Protein AF-A0A5Q3L6M8-F1 (afdb_monomer)

Nearest PDB structures (foldseek):
  4gpk-assembly1_D  TM=6.578E-01  e=6.256E-04  Bacillus thuringiensis serovar thuringiensis
  4gpk-assembly2_F  TM=6.510E-01  e=7.802E-04  Bacillus thuringiensis serovar thuringiensis
  4gpk-assembly2_H  TM=6.261E-01  e=7.465E-04  Bacillus thuringiensis serovar thuringiensis
  4gpk-assembly1_C  TM=6.509E-01  e=1.514E-03  Bacillus thuringiensis serovar thuringiensis
  4gpk-assembly2_E  TM=6.476E-01  e=1.888E-03  Bacillus thuringiensis serovar thuringiensis

Radius of gyration: 28.6 Å; Cα contacts (8 Å, |Δi|>4): 521; chains: 1; bounding box: 67×78×105 Å

Structure (mmCIF, N/CA/C/O backbone):
data_AF-A0A5Q3L6M8-F1
#
_entry.id   AF-A0A5Q3L6M8-F1
#
loop_
_atom_site.group_PDB
_atom_site.id
_atom_site.type_symbol
_atom_site.label_atom_id
_atom_site.label_alt_id
_atom_site.label_comp_id
_atom_site.label_asym_id
_atom_site.label_entity_id
_atom_site.label_seq_id
_atom_site.pdbx_PDB_ins_code
_atom_site.Cartn_x
_atom_site.Cartn_y
_atom_site.Cartn_z
_atom_site.occupancy
_atom_site.B_iso_or_equiv
_atom_site.auth_seq_id
_atom_site.auth_comp_id
_atom_site.auth_asym_id
_atom_site.auth_atom_id
_atom_site.pdbx_PDB_model_num
ATOM 1 N N . MET A 1 1 ? 33.139 62.111 -80.001 1.00 41.88 1 MET A N 1
ATOM 2 C CA . MET A 1 1 ? 34.330 61.795 -79.184 1.00 41.88 1 MET A CA 1
ATOM 3 C C . MET A 1 1 ? 33.898 60.855 -78.073 1.00 41.88 1 MET A C 1
ATOM 5 O O . MET A 1 1 ? 32.842 61.097 -77.510 1.00 41.88 1 MET A O 1
ATOM 9 N N . LEU A 1 2 ? 34.733 59.850 -77.790 1.00 39.34 2 LEU A N 1
ATOM 10 C CA . LEU A 1 2 ? 34.660 58.855 -76.708 1.00 39.34 2 LEU A CA 1
ATOM 11 C C . LEU A 1 2 ? 33.764 57.624 -76.946 1.00 39.34 2 LEU A C 1
ATOM 13 O O . LEU A 1 2 ? 32.544 57.633 -76.842 1.00 39.34 2 LEU A O 1
ATOM 17 N N . THR A 1 3 ? 34.484 56.558 -77.281 1.00 45.97 3 THR A N 1
ATOM 18 C CA . THR A 1 3 ? 34.148 55.139 -77.391 1.00 45.97 3 THR A CA 1
ATOM 19 C C . THR A 1 3 ? 33.807 54.525 -76.031 1.00 45.97 3 THR A C 1
ATOM 21 O O . THR A 1 3 ? 34.546 54.768 -75.078 1.00 45.97 3 THR A O 1
ATOM 24 N N . LEU A 1 4 ? 32.800 53.646 -75.950 1.00 38.50 4 LEU A N 1
ATOM 25 C CA . LEU A 1 4 ? 32.688 52.693 -74.839 1.00 38.50 4 LEU A CA 1
ATOM 26 C C . LEU A 1 4 ? 32.702 51.250 -75.346 1.00 38.50 4 LEU A C 1
ATOM 28 O O . LEU A 1 4 ? 31.953 50.857 -76.237 1.00 38.50 4 LEU A O 1
ATOM 32 N N . SER A 1 5 ? 33.635 50.510 -74.762 1.00 38.56 5 SER A N 1
ATOM 33 C CA . SER A 1 5 ? 34.042 49.145 -75.035 1.00 38.56 5 SER A CA 1
ATOM 34 C C . SER A 1 5 ? 33.084 48.120 -74.428 1.00 38.56 5 SER A C 1
ATOM 36 O O . SER A 1 5 ? 32.541 48.296 -73.340 1.00 38.56 5 SER A O 1
ATOM 38 N N . TRP A 1 6 ? 32.918 47.002 -75.132 1.00 40.09 6 TRP A N 1
ATOM 39 C CA . TRP A 1 6 ? 32.311 45.783 -74.608 1.00 40.09 6 TRP A CA 1
ATOM 40 C C . TRP A 1 6 ? 33.332 45.009 -73.769 1.00 40.09 6 TRP A C 1
ATOM 42 O O . TRP A 1 6 ? 34.368 44.596 -74.288 1.00 40.09 6 TRP A O 1
ATOM 52 N N . GLN A 1 7 ? 33.013 44.743 -72.502 1.00 42.47 7 GLN A N 1
ATOM 53 C CA . GLN A 1 7 ? 33.666 43.694 -71.720 1.00 42.47 7 GLN A CA 1
ATOM 54 C C . GLN A 1 7 ? 32.642 42.618 -71.362 1.00 42.47 7 GLN A C 1
ATOM 56 O O . GLN A 1 7 ? 31.627 42.875 -70.720 1.00 42.47 7 GLN A O 1
ATOM 61 N N . ARG A 1 8 ? 32.919 41.395 -71.823 1.00 40.50 8 ARG A N 1
ATOM 62 C CA . ARG A 1 8 ? 32.203 40.177 -71.446 1.00 40.50 8 ARG A CA 1
ATOM 63 C C . ARG A 1 8 ? 32.726 39.725 -70.083 1.00 40.50 8 ARG A C 1
ATOM 65 O O . ARG A 1 8 ? 33.878 39.317 -69.983 1.00 40.50 8 ARG A O 1
ATOM 72 N N . LEU A 1 9 ? 31.882 39.783 -69.058 1.00 40.28 9 LEU A N 1
ATOM 73 C CA . LEU A 1 9 ? 32.120 39.138 -67.767 1.00 40.28 9 LEU A CA 1
ATOM 74 C C . LEU A 1 9 ? 31.524 37.728 -67.815 1.00 40.28 9 LEU A C 1
ATOM 76 O O . LEU A 1 9 ? 30.312 37.539 -67.763 1.00 40.28 9 LEU A O 1
ATOM 80 N N . THR A 1 10 ? 32.391 36.732 -67.960 1.00 41.56 10 THR A N 1
ATOM 81 C CA . THR A 1 10 ? 32.079 35.319 -67.732 1.00 41.56 10 THR A CA 1
ATOM 82 C C . THR A 1 10 ? 31.870 35.093 -66.236 1.00 41.56 10 THR A C 1
ATOM 84 O O . THR A 1 10 ? 32.829 35.097 -65.468 1.00 41.56 10 THR A O 1
ATOM 87 N N . GLY A 1 11 ? 30.615 34.919 -65.818 1.00 39.62 11 GLY A N 1
ATOM 88 C CA . GLY A 1 11 ? 30.267 34.501 -64.462 1.00 39.62 11 GLY A CA 1
ATOM 89 C C . GLY A 1 11 ? 30.537 33.010 -64.271 1.00 39.62 11 GLY A C 1
ATOM 90 O O . GLY A 1 11 ? 29.904 32.175 -64.912 1.00 39.62 11 GLY A O 1
ATOM 91 N N . VAL A 1 12 ? 31.478 32.675 -63.391 1.00 43.22 12 VAL A N 1
ATOM 92 C CA . VAL A 1 12 ? 31.685 31.310 -62.895 1.00 43.22 12 VAL A CA 1
ATOM 93 C C . VAL A 1 12 ? 30.629 31.050 -61.820 1.00 43.22 12 VAL A C 1
ATOM 95 O O . VAL A 1 12 ? 30.702 31.598 -60.723 1.00 43.22 12 VAL A O 1
ATOM 98 N N . PHE A 1 13 ? 29.615 30.248 -62.147 1.00 38.50 13 PHE A N 1
ATOM 99 C CA . PHE A 1 13 ? 28.608 29.782 -61.193 1.00 38.50 13 PHE A CA 1
ATOM 100 C C . PHE A 1 13 ? 29.205 28.621 -60.386 1.00 38.50 13 PHE A C 1
ATOM 102 O O . PHE A 1 13 ? 29.278 27.487 -60.857 1.00 38.50 13 PHE A O 1
ATOM 109 N N . CYS A 1 14 ? 29.685 28.914 -59.179 1.00 37.22 14 CYS A N 1
ATOM 110 C CA . CYS A 1 14 ? 30.129 27.899 -58.232 1.00 37.22 14 CYS A CA 1
ATOM 111 C C . CYS A 1 14 ? 28.885 27.315 -57.542 1.00 37.22 14 CYS A C 1
ATOM 113 O O . CYS A 1 14 ? 28.302 27.942 -56.659 1.00 37.22 14 CYS A O 1
ATOM 115 N N . LEU A 1 15 ? 28.439 26.139 -57.989 1.00 39.81 15 LEU A N 1
ATOM 116 C CA . LEU A 1 15 ? 27.418 25.335 -57.315 1.00 39.81 15 LEU A CA 1
ATOM 117 C C . LEU A 1 15 ? 27.990 24.844 -55.974 1.00 39.81 15 LEU A C 1
ATOM 119 O O . LEU A 1 15 ? 28.655 23.813 -55.915 1.00 39.81 15 LEU A O 1
ATOM 123 N N . MET A 1 16 ? 27.745 25.586 -54.890 1.00 40.25 16 MET A N 1
ATOM 124 C CA . MET A 1 16 ? 27.874 25.042 -53.538 1.00 40.25 16 MET A CA 1
ATOM 125 C C . MET A 1 16 ? 26.744 24.035 -53.324 1.00 40.25 16 MET A C 1
ATOM 127 O O . MET A 1 16 ? 25.604 24.400 -53.043 1.00 40.25 16 MET A O 1
ATOM 131 N N . SER A 1 17 ? 27.066 22.754 -53.463 1.00 47.38 17 SER A N 1
ATOM 132 C CA . SER A 1 17 ? 26.265 21.660 -52.930 1.00 47.38 17 SER A CA 1
ATOM 133 C C . SER A 1 17 ? 26.236 21.780 -51.404 1.00 47.38 17 SER A C 1
ATOM 135 O O . SER A 1 17 ? 27.162 21.346 -50.720 1.00 47.38 17 SER A O 1
ATOM 137 N N . VAL A 1 18 ? 25.190 22.411 -50.867 1.00 46.66 18 VAL A N 1
ATOM 138 C CA . VAL A 1 18 ? 24.867 22.341 -49.440 1.00 46.66 18 VAL A CA 1
ATOM 139 C C . VAL A 1 18 ? 24.376 20.925 -49.179 1.00 46.66 18 VAL A C 1
ATOM 141 O O . VAL A 1 18 ? 23.215 20.594 -49.409 1.00 46.66 18 VAL A O 1
ATOM 144 N N . SER A 1 19 ? 25.288 20.063 -48.742 1.00 43.31 19 SER A N 1
ATOM 145 C CA . SER A 1 19 ? 24.937 18.785 -48.142 1.00 43.31 19 SER A CA 1
ATOM 146 C C . SER A 1 19 ? 24.169 19.092 -46.859 1.00 43.31 19 SER A C 1
ATOM 148 O O . SER A 1 19 ? 24.775 19.387 -45.831 1.00 43.31 19 SER A O 1
ATOM 150 N N . LEU A 1 20 ? 22.835 19.063 -46.908 1.00 42.75 20 LEU A N 1
ATOM 151 C CA . LEU A 1 20 ? 22.035 18.898 -45.701 1.00 42.75 20 LEU A CA 1
ATOM 152 C C . LEU A 1 20 ? 22.403 17.530 -45.129 1.00 42.75 20 LEU A C 1
ATOM 154 O O . LEU A 1 20 ? 21.833 16.508 -45.503 1.00 42.75 20 LEU A O 1
ATOM 158 N N . THR A 1 21 ? 23.387 17.499 -44.236 1.00 38.69 21 THR A N 1
ATOM 159 C CA . THR A 1 21 ? 23.516 16.403 -43.290 1.00 38.69 21 THR A CA 1
ATOM 160 C C . THR A 1 21 ? 22.282 16.481 -42.408 1.00 38.69 21 THR A C 1
ATOM 162 O O . THR A 1 21 ? 22.254 17.210 -41.419 1.00 38.69 21 THR A O 1
ATOM 165 N N . THR A 1 22 ? 21.226 15.768 -42.792 1.00 38.09 22 THR A N 1
ATOM 166 C CA . THR A 1 22 ? 20.215 15.330 -41.842 1.00 38.09 22 THR A CA 1
ATOM 167 C C . THR A 1 22 ? 20.968 14.517 -40.801 1.00 38.09 22 THR A C 1
ATOM 169 O O . THR A 1 22 ? 21.274 13.347 -41.024 1.00 38.09 22 THR A O 1
ATOM 172 N N . THR A 1 23 ? 21.351 15.146 -39.689 1.00 43.25 23 THR A N 1
ATOM 173 C CA . THR A 1 23 ? 21.634 14.407 -38.466 1.00 43.25 23 THR A CA 1
ATOM 174 C C . THR A 1 23 ? 20.379 13.593 -38.217 1.00 43.25 23 THR A C 1
ATOM 176 O O . THR A 1 23 ? 19.341 14.162 -37.871 1.00 43.25 23 THR A O 1
ATOM 179 N N . ALA A 1 24 ? 20.437 12.290 -38.498 1.00 42.94 24 ALA A N 1
ATOM 180 C CA . ALA A 1 24 ? 19.419 11.379 -38.023 1.00 42.94 24 ALA A CA 1
ATOM 181 C C . ALA A 1 24 ? 19.282 11.685 -36.532 1.00 42.94 24 ALA A C 1
ATOM 183 O O . ALA A 1 24 ? 20.271 11.632 -35.796 1.00 42.94 24 ALA A O 1
ATOM 184 N N . LEU A 1 25 ? 18.098 12.129 -36.111 1.00 44.53 25 LEU A N 1
ATOM 185 C CA . LEU A 1 25 ? 17.756 12.121 -34.701 1.00 44.53 25 LEU A CA 1
ATOM 186 C C . LEU A 1 25 ? 17.825 10.647 -34.315 1.00 44.53 25 LEU A C 1
ATOM 188 O O . LEU A 1 25 ? 16.893 9.901 -34.602 1.00 44.53 25 LEU A O 1
ATOM 192 N N . PHE A 1 26 ? 18.967 10.207 -33.786 1.00 52.72 26 PHE A N 1
ATOM 193 C CA . PHE A 1 26 ? 19.076 8.889 -33.188 1.00 52.72 26 PHE A CA 1
ATOM 194 C C . PHE A 1 26 ? 17.992 8.836 -32.116 1.00 52.72 26 PHE A C 1
ATOM 196 O O . PHE A 1 26 ? 17.966 9.677 -31.211 1.00 52.72 26 PHE A O 1
ATOM 203 N N . ALA A 1 27 ? 17.032 7.931 -32.295 1.00 61.69 27 ALA A N 1
ATOM 204 C CA . ALA A 1 27 ? 16.059 7.651 -31.263 1.00 61.69 27 ALA A CA 1
ATOM 205 C C . ALA A 1 27 ? 16.852 7.181 -30.035 1.00 61.69 27 ALA A C 1
ATOM 207 O O . ALA A 1 27 ? 17.723 6.323 -30.126 1.00 61.69 27 ALA A O 1
ATOM 208 N N . ALA A 1 28 ? 16.655 7.877 -28.922 1.00 85.06 28 ALA A N 1
ATOM 209 C CA . ALA A 1 28 ? 17.377 7.648 -27.681 1.00 85.06 28 ALA A CA 1
ATOM 210 C C . ALA A 1 28 ? 16.426 7.000 -26.677 1.00 85.06 28 ALA A C 1
ATOM 212 O O . ALA A 1 28 ? 15.215 7.266 -26.712 1.00 85.06 28 ALA A O 1
ATOM 213 N N . ASP A 1 29 ? 16.974 6.212 -25.752 1.00 93.38 29 ASP A N 1
ATOM 214 C CA . ASP A 1 29 ? 16.195 5.715 -24.624 1.00 93.38 29 ASP A CA 1
ATOM 215 C C . ASP A 1 29 ? 15.601 6.907 -23.866 1.00 93.38 29 ASP A C 1
ATOM 217 O O . ASP A 1 29 ? 16.158 8.012 -23.826 1.00 93.38 29 ASP A O 1
ATOM 221 N N . THR A 1 30 ? 14.429 6.701 -23.284 1.00 94.50 30 THR A N 1
ATOM 222 C CA . THR A 1 30 ? 13.680 7.732 -22.582 1.00 94.50 30 THR A CA 1
ATOM 223 C C . THR A 1 30 ? 13.337 7.265 -21.176 1.00 94.50 30 THR A C 1
ATOM 225 O O . THR A 1 30 ? 12.742 6.206 -21.011 1.00 94.50 30 THR A O 1
ATOM 228 N N . ILE A 1 31 ? 13.668 8.083 -20.177 1.00 94.94 31 ILE A N 1
ATOM 229 C CA . ILE A 1 31 ? 13.242 7.898 -18.787 1.00 94.94 31 ILE A CA 1
ATOM 230 C C . ILE A 1 31 ? 12.153 8.924 -18.488 1.00 94.94 31 ILE A C 1
ATOM 232 O O . ILE A 1 31 ? 12.393 10.139 -18.536 1.00 94.94 31 ILE A O 1
ATOM 236 N N . GLU A 1 32 ? 10.963 8.426 -18.177 1.00 93.62 32 GLU A N 1
ATOM 237 C CA . GLU A 1 32 ? 9.842 9.225 -17.698 1.00 93.62 32 GLU A CA 1
ATOM 238 C C . GLU A 1 32 ? 9.866 9.254 -16.171 1.00 93.62 32 GLU A C 1
ATOM 240 O O . GLU A 1 32 ? 10.246 8.280 -15.515 1.00 93.62 32 GLU A O 1
ATOM 245 N N . ARG A 1 33 ? 9.562 10.427 -15.608 1.00 93.12 33 ARG A N 1
ATOM 246 C CA . ARG A 1 33 ? 9.720 10.689 -14.180 1.00 93.12 33 ARG A CA 1
ATOM 247 C C . ARG A 1 33 ? 8.510 11.391 -13.608 1.00 93.12 33 ARG A C 1
ATOM 249 O O . ARG A 1 33 ? 7.956 12.294 -14.236 1.00 93.12 33 ARG A O 1
ATOM 256 N N . GLU A 1 34 ? 8.150 11.024 -12.387 1.00 85.81 34 GLU A N 1
ATOM 257 C CA . GLU A 1 34 ? 6.998 11.609 -11.713 1.00 85.81 34 GLU A CA 1
ATOM 258 C C . GLU A 1 34 ? 7.252 13.093 -11.414 1.00 85.81 34 GLU A C 1
ATOM 260 O O . GLU A 1 34 ? 8.241 13.451 -10.774 1.00 85.81 34 GLU A O 1
ATOM 265 N N . ASN A 1 35 ? 6.365 13.969 -11.903 1.00 85.88 35 ASN A N 1
ATOM 266 C CA . ASN A 1 35 ? 6.423 15.425 -11.708 1.00 85.88 35 ASN A CA 1
ATOM 267 C C . ASN A 1 35 ? 7.771 16.077 -12.083 1.00 85.88 35 ASN A C 1
ATOM 269 O O . ASN A 1 35 ? 8.111 17.156 -11.590 1.00 85.88 35 ASN A O 1
ATOM 273 N N . LYS A 1 36 ? 8.553 15.441 -12.964 1.00 91.12 36 LYS A N 1
ATOM 274 C CA . LYS A 1 36 ? 9.879 15.910 -13.386 1.00 91.12 36 LYS A CA 1
ATOM 275 C C . LYS A 1 36 ? 10.032 15.824 -14.907 1.00 91.12 36 LYS A C 1
ATOM 277 O O . LYS A 1 36 ? 9.360 15.027 -15.554 1.00 91.12 36 LYS A O 1
ATOM 282 N N . PRO A 1 37 ? 10.939 16.616 -15.512 1.00 92.94 37 PRO A N 1
ATOM 283 C CA . PRO A 1 37 ? 11.175 16.553 -16.950 1.00 92.94 37 PRO A CA 1
ATOM 284 C C . PRO A 1 37 ? 11.642 15.167 -17.406 1.00 92.94 37 PRO A C 1
ATOM 286 O O . PRO A 1 37 ? 12.476 14.536 -16.754 1.00 92.94 37 PRO A O 1
ATOM 289 N N . THR A 1 38 ? 11.178 14.728 -18.567 1.00 94.06 38 THR A N 1
ATOM 290 C CA . THR A 1 38 ? 11.682 13.527 -19.241 1.00 94.06 38 THR A CA 1
ATOM 291 C C . THR A 1 38 ? 13.166 13.671 -19.598 1.00 94.06 38 THR A C 1
ATOM 293 O O . THR A 1 38 ? 13.596 14.736 -20.046 1.00 94.06 38 THR A O 1
ATOM 296 N N . ILE A 1 39 ? 13.948 12.596 -19.449 1.00 94.50 39 ILE A N 1
ATOM 297 C CA . ILE A 1 39 ? 15.352 12.543 -19.895 1.00 94.50 39 ILE A CA 1
ATOM 298 C C . ILE A 1 39 ? 15.462 11.615 -21.103 1.00 94.50 39 ILE A C 1
ATOM 300 O O . ILE A 1 39 ? 14.865 10.542 -21.115 1.00 94.50 39 ILE A O 1
ATOM 304 N N . ARG A 1 40 ? 16.240 12.028 -22.109 1.00 94.81 40 ARG A N 1
ATOM 305 C CA . ARG A 1 40 ? 16.580 11.214 -23.282 1.00 94.81 40 ARG A CA 1
ATOM 306 C C . ARG A 1 40 ? 18.088 11.013 -23.373 1.00 94.81 40 ARG A C 1
ATOM 308 O O . ARG A 1 40 ? 18.833 11.979 -23.202 1.00 94.81 40 ARG A O 1
ATOM 315 N N . GLY A 1 41 ? 18.527 9.792 -23.650 1.00 93.56 41 GLY A N 1
ATOM 316 C CA . GLY A 1 41 ? 19.944 9.429 -23.697 1.00 93.56 41 GLY A CA 1
ATOM 317 C C . GLY A 1 41 ? 20.156 7.930 -23.876 1.00 93.56 41 GLY A C 1
ATOM 318 O O . GLY A 1 41 ? 19.215 7.207 -24.174 1.00 93.56 41 GLY A O 1
ATOM 319 N N . ASP A 1 42 ? 21.387 7.467 -23.685 1.00 92.62 42 ASP A N 1
ATOM 320 C CA . ASP A 1 42 ? 21.693 6.033 -23.674 1.00 92.62 42 ASP A CA 1
ATOM 321 C C . ASP A 1 42 ? 21.677 5.507 -22.243 1.00 92.62 42 ASP A C 1
ATOM 323 O O . ASP A 1 42 ? 22.430 5.999 -21.396 1.00 92.62 42 ASP A O 1
ATOM 327 N N . ILE A 1 43 ? 20.863 4.494 -21.960 1.00 93.19 43 ILE A N 1
ATOM 328 C CA . ILE A 1 43 ? 20.892 3.816 -20.664 1.00 93.19 43 ILE A CA 1
ATOM 329 C C . ILE A 1 43 ? 22.176 2.997 -20.559 1.00 93.19 43 ILE A C 1
ATOM 331 O O . ILE A 1 43 ? 22.505 2.186 -21.424 1.00 93.19 43 ILE A O 1
ATOM 335 N N . VAL A 1 44 ? 22.919 3.222 -19.478 1.00 91.50 44 VAL A N 1
ATOM 336 C CA . VAL A 1 44 ? 24.225 2.593 -19.230 1.00 91.50 44 VAL A CA 1
ATOM 337 C C . VAL A 1 44 ? 24.198 1.620 -18.057 1.00 91.50 44 VAL A C 1
ATOM 339 O O . VAL A 1 44 ? 25.061 0.749 -17.971 1.00 91.50 44 VAL A O 1
ATOM 342 N N . SER A 1 45 ? 23.216 1.741 -17.162 1.00 90.81 45 SER A N 1
ATOM 343 C CA . SER A 1 45 ? 23.005 0.805 -16.058 1.00 90.81 45 SER A CA 1
ATOM 344 C C . SER A 1 45 ? 21.558 0.841 -15.571 1.00 90.81 45 SER A C 1
ATOM 346 O O . SER A 1 45 ? 20.926 1.893 -15.564 1.00 90.81 45 SER A O 1
ATOM 348 N N . ILE A 1 46 ? 21.038 -0.311 -15.144 1.00 91.44 46 ILE A N 1
ATOM 349 C CA . ILE A 1 46 ? 19.734 -0.441 -14.482 1.00 91.44 46 ILE A CA 1
ATOM 350 C C . ILE A 1 46 ? 19.966 -1.219 -13.195 1.00 91.44 46 ILE A C 1
ATOM 352 O O . ILE A 1 46 ? 20.351 -2.388 -13.235 1.00 91.44 46 ILE A O 1
ATOM 356 N N . LEU A 1 47 ? 19.786 -0.547 -12.061 1.00 92.25 47 LEU A N 1
ATOM 357 C CA . LEU A 1 47 ? 19.994 -1.094 -10.728 1.00 92.25 47 LEU A CA 1
ATOM 358 C C . LEU A 1 47 ? 18.756 -0.845 -9.860 1.00 92.25 47 LEU A C 1
ATOM 360 O O . LEU A 1 47 ? 17.890 -0.031 -10.175 1.00 92.25 47 LEU A O 1
ATOM 364 N N . ARG A 1 48 ? 18.712 -1.523 -8.711 1.00 93.38 48 ARG A N 1
ATOM 365 C CA . ARG A 1 48 ? 17.614 -1.438 -7.740 1.00 93.38 48 ARG A CA 1
ATOM 366 C C . ARG A 1 48 ? 17.319 -0.008 -7.282 1.00 93.38 48 ARG A C 1
ATOM 368 O O . ARG A 1 48 ? 16.159 0.366 -7.146 1.00 93.38 48 ARG A O 1
ATOM 375 N N . GLU A 1 49 ? 18.362 0.762 -6.993 1.00 94.19 49 GLU A N 1
ATOM 376 C CA . GLU A 1 49 ? 18.235 2.099 -6.395 1.00 94.19 49 GLU A CA 1
ATOM 377 C C . GLU A 1 49 ? 18.346 3.226 -7.423 1.00 94.19 49 GLU A C 1
ATOM 379 O O . GLU A 1 49 ? 17.907 4.339 -7.151 1.00 94.19 49 GLU A O 1
ATOM 384 N N . GLU A 1 50 ? 18.926 2.960 -8.594 1.00 94.50 50 GLU A N 1
ATOM 385 C CA . GLU A 1 50 ? 19.170 3.982 -9.607 1.00 94.50 50 GLU A CA 1
ATOM 386 C C . GLU A 1 50 ? 19.296 3.399 -11.018 1.00 94.50 50 GLU A C 1
ATOM 388 O O . GLU A 1 50 ? 19.699 2.253 -11.213 1.00 94.50 50 GLU A O 1
ATOM 393 N N . VAL A 1 51 ? 18.998 4.229 -12.011 1.00 95.44 51 VAL A N 1
ATOM 394 C CA . VAL A 1 51 ? 19.235 3.963 -13.430 1.00 95.44 51 VAL A CA 1
ATOM 395 C C . VAL A 1 51 ? 20.222 4.998 -13.951 1.00 95.44 51 VAL A C 1
ATOM 397 O O . VAL A 1 51 ? 20.015 6.205 -13.806 1.00 95.44 51 VAL A O 1
ATOM 400 N N . GLY A 1 52 ? 21.318 4.526 -14.537 1.00 94.50 52 GLY A N 1
ATOM 401 C CA . GLY A 1 52 ? 22.327 5.364 -15.166 1.00 94.50 52 GLY A CA 1
ATOM 402 C C . GLY A 1 52 ? 21.952 5.686 -16.607 1.00 94.50 52 GLY A C 1
ATOM 403 O O . GLY A 1 52 ? 21.686 4.781 -17.399 1.00 94.50 52 GLY A O 1
ATOM 404 N N . ILE A 1 53 ? 21.992 6.966 -16.970 1.00 95.44 53 ILE A N 1
ATOM 405 C CA . ILE A 1 53 ? 21.737 7.451 -18.329 1.00 95.44 53 ILE A CA 1
ATOM 406 C C . ILE A 1 53 ? 22.829 8.419 -18.777 1.00 95.44 53 ILE A C 1
ATOM 408 O O . ILE A 1 53 ? 23.194 9.355 -18.064 1.00 95.44 53 ILE A O 1
ATOM 412 N N . ARG A 1 54 ? 23.353 8.218 -19.985 1.00 94.81 54 ARG A N 1
ATOM 413 C CA . ARG A 1 54 ? 24.273 9.149 -20.636 1.00 94.81 54 ARG A CA 1
ATOM 414 C C . ARG A 1 54 ? 23.472 10.161 -21.449 1.00 94.81 54 ARG A C 1
ATOM 416 O O . ARG A 1 54 ? 22.929 9.827 -22.499 1.00 94.81 54 ARG A O 1
ATOM 423 N N . ALA A 1 55 ? 23.411 11.397 -20.965 1.00 90.75 55 ALA A N 1
ATOM 424 C CA . ALA A 1 55 ? 22.660 12.494 -21.569 1.00 90.75 55 ALA A CA 1
ATOM 425 C C . ALA A 1 55 ? 23.366 13.841 -21.336 1.00 90.75 55 ALA A C 1
ATOM 427 O O . ALA A 1 55 ? 24.045 14.038 -20.329 1.00 90.75 55 ALA A O 1
ATOM 428 N N . GLY A 1 56 ? 23.206 14.793 -22.263 1.00 80.31 56 GLY A N 1
ATOM 429 C CA . GLY A 1 56 ? 23.710 16.165 -22.085 1.00 80.31 56 GLY A CA 1
ATOM 430 C C . GLY A 1 56 ? 25.232 16.284 -21.902 1.00 80.31 56 GLY A C 1
ATOM 431 O O . GLY A 1 56 ? 25.690 17.207 -21.239 1.00 80.31 56 GLY A O 1
ATOM 432 N N . GLY A 1 57 ? 26.015 15.352 -22.460 1.00 82.56 57 GLY A N 1
ATOM 433 C CA . GLY A 1 57 ? 27.482 15.354 -22.379 1.00 82.56 57 GLY A CA 1
ATOM 434 C C . GLY A 1 57 ? 28.082 14.640 -21.160 1.00 82.56 57 GLY A C 1
ATOM 435 O O . GLY A 1 57 ? 29.301 14.659 -21.008 1.00 82.56 57 GLY A O 1
ATOM 436 N N . GLY A 1 58 ? 27.270 13.988 -20.318 1.00 90.19 58 GLY A N 1
ATOM 437 C CA . GLY A 1 58 ? 27.744 13.243 -19.148 1.00 90.19 58 GLY A CA 1
ATOM 438 C C . GLY A 1 58 ? 26.837 12.079 -18.748 1.00 90.19 58 GLY A C 1
ATOM 439 O O . GLY A 1 58 ? 25.806 11.833 -19.369 1.00 90.19 58 GLY A O 1
ATOM 440 N N . GLU A 1 59 ? 27.244 11.346 -17.714 1.00 93.88 59 GLU A N 1
ATOM 441 C CA . GLU A 1 59 ? 26.448 10.282 -17.095 1.00 93.88 59 GLU A CA 1
ATOM 442 C C . GLU A 1 59 ? 25.686 10.831 -15.885 1.00 93.88 59 GLU A C 1
ATOM 444 O O . GLU A 1 59 ? 26.252 11.539 -15.051 1.00 93.88 59 GLU A O 1
ATOM 449 N N . GLN A 1 60 ? 24.396 10.519 -15.806 1.00 94.38 60 GLN A N 1
ATOM 450 C CA . GLN A 1 60 ? 23.496 10.904 -14.724 1.00 94.38 60 GLN A CA 1
ATOM 451 C C . GLN A 1 60 ? 22.935 9.645 -14.070 1.00 94.38 60 GLN A C 1
ATOM 453 O O . GLN A 1 60 ? 22.607 8.682 -14.760 1.00 94.38 60 GLN A O 1
ATOM 458 N N . LYS A 1 61 ? 22.794 9.669 -12.745 1.00 95.12 61 LYS A N 1
ATOM 459 C CA . LYS A 1 61 ? 22.167 8.602 -11.960 1.00 95.12 61 LYS A CA 1
ATOM 460 C C . LYS A 1 61 ? 20.791 9.065 -11.515 1.00 95.12 61 LYS A C 1
ATOM 462 O O . LYS A 1 61 ? 20.681 10.070 -10.816 1.00 95.12 61 LYS A O 1
ATOM 467 N N . ILE A 1 62 ? 19.757 8.364 -11.961 1.00 95.12 62 ILE A N 1
ATOM 468 C CA . ILE A 1 62 ? 18.363 8.692 -11.671 1.00 95.12 62 ILE A CA 1
ATOM 469 C C . ILE A 1 62 ? 17.861 7.728 -10.599 1.00 95.12 62 ILE A C 1
ATOM 471 O O . ILE A 1 62 ? 17.851 6.528 -10.869 1.00 95.12 62 ILE A O 1
ATOM 475 N N . PRO A 1 63 ? 17.451 8.197 -9.408 1.00 94.12 63 PRO A N 1
ATOM 476 C CA . PRO A 1 63 ? 16.904 7.321 -8.377 1.00 94.12 63 PRO A CA 1
ATOM 477 C C . PRO A 1 63 ? 15.683 6.554 -8.892 1.00 94.12 63 PRO A C 1
ATOM 479 O O . PRO A 1 63 ? 14.822 7.140 -9.549 1.00 94.12 63 PRO A O 1
ATOM 482 N N . SER A 1 64 ? 15.582 5.259 -8.588 1.00 92.88 64 SER A N 1
ATOM 483 C CA . SER A 1 64 ? 14.506 4.409 -9.122 1.00 92.88 64 SER A CA 1
ATOM 484 C C . SER A 1 64 ? 13.109 4.851 -8.683 1.00 92.88 64 SER A C 1
ATOM 486 O O . SER A 1 64 ? 12.157 4.679 -9.434 1.00 92.88 64 SER A O 1
ATOM 488 N N . GLY A 1 65 ? 12.980 5.487 -7.517 1.00 88.81 65 GLY A N 1
ATOM 489 C CA . GLY A 1 65 ? 11.727 6.067 -7.035 1.00 88.81 65 GLY A CA 1
ATOM 490 C C . GLY A 1 65 ? 11.258 7.301 -7.792 1.00 88.81 65 GLY A C 1
ATOM 491 O O . GLY A 1 65 ? 10.113 7.694 -7.621 1.00 88.81 65 GLY A O 1
ATOM 492 N N . GLU A 1 66 ? 12.102 7.904 -8.632 1.00 91.62 66 GLU A N 1
ATOM 493 C CA . GLU A 1 66 ? 11.674 8.985 -9.523 1.00 91.62 66 GLU A CA 1
ATOM 494 C C . GLU A 1 66 ? 11.140 8.469 -10.860 1.00 91.62 66 GLU A C 1
ATOM 496 O O . GLU A 1 66 ? 10.550 9.250 -11.601 1.00 91.62 66 GLU A O 1
ATOM 501 N N . ILE A 1 67 ? 11.385 7.202 -11.203 1.00 93.44 67 ILE A N 1
ATOM 502 C CA . ILE A 1 67 ? 11.142 6.648 -12.537 1.00 93.44 67 ILE A CA 1
ATOM 503 C C . ILE A 1 67 ? 9.740 6.051 -12.597 1.00 93.44 67 ILE A C 1
ATOM 505 O O . ILE A 1 67 ? 9.421 5.131 -11.848 1.00 93.44 67 ILE A O 1
ATOM 509 N N . THR A 1 68 ? 8.922 6.538 -13.528 1.00 90.19 68 THR A N 1
ATOM 510 C CA . THR A 1 68 ? 7.593 5.971 -13.803 1.00 90.19 68 THR A CA 1
ATOM 511 C C . THR A 1 68 ? 7.665 4.899 -14.881 1.00 90.19 68 THR A C 1
ATOM 513 O O . THR A 1 68 ? 7.065 3.835 -14.744 1.00 90.19 68 THR A O 1
ATOM 516 N N . SER A 1 69 ? 8.437 5.155 -15.937 1.00 91.94 69 SER A N 1
ATOM 517 C CA . SER A 1 69 ? 8.633 4.220 -17.038 1.00 91.94 69 SER A CA 1
ATOM 518 C C . SER A 1 69 ? 9.978 4.447 -17.731 1.00 91.94 69 SER A C 1
ATOM 520 O O . SER A 1 69 ? 10.579 5.528 -17.669 1.00 91.94 69 SER A O 1
ATOM 522 N N . ILE A 1 70 ? 10.456 3.399 -18.401 1.00 94.31 70 ILE A N 1
ATOM 523 C CA . ILE A 1 70 ? 11.607 3.453 -19.297 1.00 94.31 70 ILE A CA 1
ATOM 524 C C . ILE A 1 70 ? 11.161 2.952 -20.666 1.00 94.31 70 ILE A C 1
ATOM 526 O O . ILE A 1 70 ? 10.671 1.833 -20.786 1.00 94.31 70 ILE A O 1
ATOM 530 N N . ARG A 1 71 ? 11.372 3.770 -21.699 1.00 93.88 71 ARG A N 1
ATOM 531 C CA . ARG A 1 71 ? 11.205 3.385 -23.103 1.00 93.88 71 ARG A CA 1
ATOM 532 C C . ARG A 1 71 ? 12.573 3.236 -23.744 1.00 93.88 71 ARG A C 1
ATOM 534 O O . ARG A 1 71 ? 13.320 4.213 -23.814 1.00 93.88 71 ARG A O 1
ATOM 541 N N . PHE A 1 72 ? 12.885 2.048 -24.241 1.00 93.19 72 PHE A N 1
ATOM 542 C CA . PHE A 1 72 ? 14.142 1.807 -24.946 1.00 93.19 72 PHE A CA 1
ATOM 543 C C . PHE A 1 72 ? 14.043 2.171 -26.424 1.00 93.19 72 PHE A C 1
ATOM 545 O O . PHE A 1 72 ? 12.980 2.068 -27.039 1.00 93.19 72 PHE A O 1
ATOM 552 N N . ASP A 1 73 ? 15.169 2.562 -27.013 1.00 90.38 73 ASP A N 1
ATOM 553 C CA . ASP A 1 73 ? 15.265 2.661 -28.464 1.00 90.38 73 ASP A CA 1
ATOM 554 C C . ASP A 1 73 ? 15.004 1.294 -29.124 1.00 90.38 73 ASP A C 1
ATOM 556 O O . ASP A 1 73 ? 15.544 0.263 -28.707 1.00 90.38 73 ASP A O 1
ATOM 560 N N . GLY A 1 74 ? 14.159 1.295 -30.157 1.00 87.44 74 GLY A N 1
ATOM 561 C CA . GLY A 1 74 ? 13.780 0.102 -30.913 1.00 87.44 74 GLY A CA 1
ATOM 562 C C . GLY A 1 74 ? 12.850 -0.887 -30.198 1.00 87.44 74 GLY A C 1
ATOM 563 O O . GLY A 1 74 ? 12.658 -1.985 -30.722 1.00 87.44 74 GLY A O 1
ATOM 564 N N . GLU A 1 75 ? 12.272 -0.554 -29.036 1.00 92.56 75 GLU A N 1
ATOM 565 C CA . GLU A 1 75 ? 11.270 -1.427 -28.406 1.00 92.56 75 GLU A CA 1
ATOM 566 C C . GLU A 1 75 ? 9.947 -1.475 -29.208 1.00 92.56 75 GLU A C 1
ATOM 568 O O . GLU A 1 75 ? 9.608 -0.501 -29.891 1.00 92.56 75 GLU A O 1
ATOM 573 N N . PRO A 1 76 ? 9.166 -2.573 -29.124 1.00 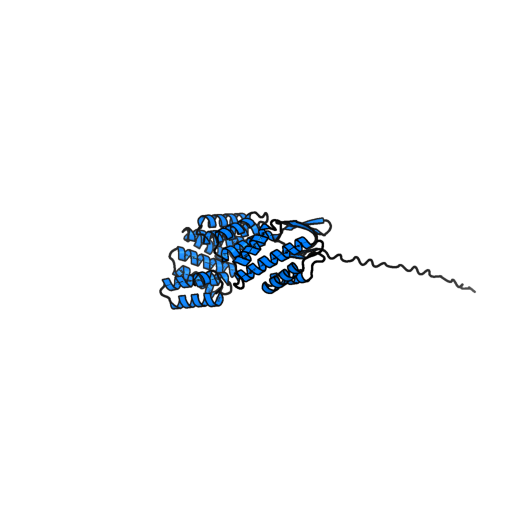92.75 76 PRO A N 1
ATOM 574 C CA . PRO A 1 76 ? 7.846 -2.656 -29.752 1.00 92.75 76 PRO A CA 1
ATOM 575 C C . PRO A 1 76 ? 6.910 -1.531 -29.287 1.00 92.75 76 PRO A C 1
ATOM 577 O O . PRO A 1 76 ? 6.856 -1.209 -28.097 1.00 92.75 76 PRO A O 1
ATOM 580 N N . ALA A 1 77 ? 6.133 -0.950 -30.207 1.00 91.06 77 ALA A N 1
ATOM 581 C CA . ALA A 1 77 ? 5.216 0.151 -29.893 1.00 91.06 77 ALA A CA 1
ATOM 582 C C . ALA A 1 77 ? 4.159 -0.258 -28.850 1.00 91.06 77 ALA A C 1
ATOM 584 O O . ALA A 1 77 ? 3.730 0.549 -28.021 1.00 91.06 77 ALA A O 1
ATOM 585 N N . GLU A 1 78 ? 3.796 -1.535 -28.862 1.00 94.19 78 GLU A N 1
ATOM 586 C CA . GLU A 1 78 ? 2.861 -2.189 -27.963 1.00 94.19 78 GLU A CA 1
ATOM 587 C C . GLU A 1 78 ? 3.321 -2.137 -26.499 1.00 94.19 78 GLU A C 1
ATOM 589 O O . GLU A 1 78 ? 2.466 -2.055 -25.619 1.00 94.19 78 GLU A O 1
ATOM 594 N N . MET A 1 79 ? 4.634 -2.086 -26.216 1.00 94.81 79 MET A N 1
ATOM 595 C CA . MET A 1 79 ? 5.136 -1.909 -24.844 1.00 94.81 79 MET A CA 1
ATOM 596 C C . MET A 1 79 ? 4.616 -0.602 -24.245 1.00 94.81 79 MET A C 1
ATOM 598 O O . MET A 1 79 ? 4.082 -0.586 -23.139 1.00 94.81 79 MET A O 1
ATOM 602 N N . ASN A 1 80 ? 4.695 0.498 -24.996 1.00 91.56 80 ASN A N 1
ATOM 603 C CA . ASN A 1 80 ? 4.227 1.801 -24.521 1.00 91.56 80 ASN A CA 1
ATOM 604 C C . ASN A 1 80 ? 2.705 1.850 -24.369 1.00 91.56 80 ASN A C 1
ATOM 606 O O . ASN A 1 80 ? 2.202 2.435 -23.410 1.00 91.56 80 ASN A O 1
ATOM 610 N N . LEU A 1 81 ? 1.965 1.203 -25.274 1.00 93.25 81 LEU A N 1
ATOM 611 C CA . LEU A 1 81 ? 0.510 1.086 -25.152 1.00 93.25 81 LEU A CA 1
ATOM 612 C C . LEU A 1 81 ? 0.114 0.301 -23.894 1.00 93.25 81 LEU A C 1
ATOM 614 O O . LEU A 1 81 ? -0.807 0.708 -23.183 1.00 93.25 81 LEU A O 1
ATOM 618 N N . ALA A 1 82 ? 0.831 -0.783 -23.592 1.00 96.50 82 ALA A N 1
ATOM 619 C CA . ALA A 1 82 ? 0.592 -1.601 -22.412 1.00 96.50 82 ALA A CA 1
ATOM 620 C C . ALA A 1 82 ? 0.957 -0.859 -21.112 1.00 96.50 82 ALA A C 1
ATOM 622 O O . ALA A 1 82 ? 0.152 -0.846 -20.181 1.00 96.50 82 ALA A O 1
ATOM 623 N N . ARG A 1 83 ? 2.094 -0.144 -21.061 1.00 95.69 83 ARG A N 1
ATOM 624 C CA . ARG A 1 83 ? 2.456 0.721 -19.916 1.00 95.69 83 ARG A CA 1
ATOM 625 C C . ARG A 1 83 ? 1.410 1.814 -19.677 1.00 95.69 83 ARG A C 1
ATOM 627 O O . ARG A 1 83 ? 0.949 1.989 -18.554 1.00 95.69 83 ARG A O 1
ATOM 634 N N . SER A 1 84 ? 0.946 2.476 -20.737 1.00 94.12 84 SER A N 1
ATOM 635 C CA . SER A 1 84 ? -0.111 3.491 -20.636 1.00 94.12 84 SER A CA 1
ATOM 636 C C . SER A 1 84 ? -1.449 2.913 -20.150 1.00 94.12 84 SER A C 1
ATOM 638 O O . SER A 1 84 ? -2.197 3.581 -19.430 1.00 94.12 84 SER A O 1
ATOM 640 N N . ALA A 1 85 ? -1.767 1.662 -20.506 1.00 96.88 85 ALA A N 1
ATOM 641 C CA . ALA A 1 85 ? -2.939 0.972 -19.972 1.00 96.88 85 ALA A CA 1
ATOM 642 C C . ALA A 1 85 ? -2.829 0.765 -18.451 1.00 96.88 85 ALA A C 1
ATOM 644 O O . ALA A 1 85 ? -3.798 1.054 -17.750 1.00 96.88 85 ALA A O 1
ATOM 645 N N . VAL A 1 86 ? -1.654 0.380 -17.937 1.00 96.12 86 VAL A N 1
ATOM 646 C CA . VAL A 1 86 ? -1.382 0.293 -16.487 1.00 96.12 86 VAL A CA 1
ATOM 647 C C . VAL A 1 86 ? -1.558 1.651 -15.809 1.00 96.12 86 VAL A C 1
ATOM 649 O O . VAL A 1 86 ? -2.278 1.744 -14.819 1.00 96.12 86 VAL A O 1
ATOM 652 N N . GLU A 1 87 ? -0.960 2.712 -16.355 1.00 92.50 87 GLU A N 1
ATOM 653 C CA . GLU A 1 87 ? -1.085 4.078 -15.815 1.00 92.50 87 GLU A CA 1
ATOM 654 C C . GLU A 1 87 ? -2.540 4.568 -15.788 1.00 92.50 87 GLU A C 1
ATOM 656 O O . GLU A 1 87 ? -2.941 5.314 -14.898 1.00 92.50 87 GLU A O 1
ATOM 661 N N . SER A 1 88 ? -3.351 4.113 -16.746 1.00 94.38 88 SER A N 1
ATOM 662 C CA . SER A 1 88 ? -4.781 4.423 -16.831 1.00 94.38 88 SER A CA 1
ATOM 663 C C . SER A 1 88 ? -5.664 3.493 -15.984 1.00 94.38 88 SER A C 1
ATOM 665 O O . SER A 1 88 ? -6.889 3.584 -16.073 1.00 94.38 88 SER A O 1
ATOM 667 N N . GLY A 1 89 ? -5.082 2.557 -15.225 1.00 95.31 89 GLY A N 1
ATOM 668 C CA . GLY A 1 89 ? -5.808 1.558 -14.433 1.00 95.31 89 GLY A CA 1
ATOM 669 C C . GLY A 1 89 ? -6.526 0.480 -15.257 1.00 95.31 89 GLY A C 1
ATOM 670 O O . GLY A 1 89 ? -7.335 -0.275 -14.721 1.00 95.31 89 GLY A O 1
ATOM 671 N N . ARG A 1 90 ? -6.253 0.382 -16.564 1.00 97.44 90 ARG A N 1
ATOM 672 C CA . ARG A 1 90 ? -6.785 -0.664 -17.453 1.00 97.44 90 ARG A CA 1
ATOM 673 C C . ARG A 1 90 ? -5.909 -1.915 -17.362 1.00 97.44 90 ARG A C 1
ATOM 675 O O . ARG A 1 90 ? -5.211 -2.277 -18.309 1.00 97.44 90 ARG A O 1
ATOM 682 N N . TYR A 1 91 ? -5.922 -2.553 -16.196 1.00 98.06 91 TYR A N 1
ATOM 683 C CA . TYR A 1 91 ? -5.040 -3.683 -15.897 1.00 98.06 91 TYR A CA 1
ATOM 684 C C . TYR A 1 91 ? -5.353 -4.938 -16.720 1.00 98.06 91 TYR A C 1
ATOM 686 O O . TYR A 1 91 ? -4.422 -5.653 -17.075 1.00 98.06 91 TYR A O 1
ATOM 694 N N . ASP A 1 92 ? -6.617 -5.181 -17.087 1.00 97.56 92 ASP A N 1
ATOM 695 C CA . ASP A 1 92 ? -6.980 -6.283 -17.995 1.00 97.56 92 ASP A CA 1
ATOM 696 C C . ASP A 1 92 ? -6.330 -6.102 -19.374 1.00 97.56 92 ASP A C 1
ATOM 698 O O . ASP A 1 92 ? -5.693 -7.017 -19.899 1.00 97.56 92 ASP A O 1
ATOM 702 N N . ASP A 1 93 ? -6.418 -4.885 -19.928 1.00 97.75 93 ASP A N 1
ATOM 703 C CA . ASP A 1 93 ? -5.800 -4.550 -21.209 1.00 97.75 93 ASP A CA 1
ATOM 704 C C . ASP A 1 93 ? -4.281 -4.690 -21.158 1.00 97.75 93 ASP A C 1
ATOM 706 O O . ASP A 1 93 ? -3.684 -5.207 -22.099 1.00 97.75 93 ASP A O 1
ATOM 710 N N . ALA A 1 94 ? -3.657 -4.208 -20.083 1.00 98.06 94 ALA A N 1
ATOM 711 C CA . ALA A 1 94 ? -2.219 -4.311 -19.898 1.00 98.06 94 ALA A CA 1
ATOM 712 C C . ALA A 1 94 ? -1.771 -5.774 -19.794 1.00 98.06 94 ALA A C 1
ATOM 714 O O . ALA A 1 94 ? -0.831 -6.178 -20.478 1.00 98.06 94 ALA A O 1
ATOM 715 N N . LEU A 1 95 ? -2.460 -6.573 -18.974 1.00 98.25 95 LEU A N 1
ATOM 716 C CA . LEU A 1 95 ? -2.139 -7.978 -18.742 1.00 98.25 95 LEU A CA 1
ATOM 717 C C . LEU A 1 95 ? -2.175 -8.790 -20.039 1.00 98.25 95 LEU A C 1
ATOM 719 O O . LEU A 1 95 ? -1.238 -9.542 -20.313 1.00 98.25 95 LEU A O 1
ATOM 723 N N . GLU A 1 96 ? -3.218 -8.615 -20.850 1.00 97.81 96 GLU A N 1
ATOM 724 C CA . GLU A 1 96 ? -3.326 -9.263 -22.159 1.00 97.81 96 GLU A CA 1
ATOM 725 C C . GLU A 1 96 ? -2.130 -8.902 -23.056 1.00 97.81 96 GLU A C 1
ATOM 727 O O . GLU A 1 96 ? -1.453 -9.787 -23.581 1.00 97.81 96 GLU A O 1
ATOM 732 N N . LYS A 1 97 ? -1.817 -7.606 -23.172 1.00 98.06 97 LYS A N 1
ATOM 733 C CA . LYS A 1 97 ? -0.820 -7.085 -24.120 1.00 98.06 97 LYS A CA 1
ATOM 734 C C . LYS A 1 97 ? 0.597 -7.484 -23.705 1.00 98.06 97 LYS A C 1
ATOM 736 O O . LYS A 1 97 ? 1.381 -7.929 -24.540 1.00 98.06 97 LYS A O 1
ATOM 741 N N . PHE A 1 98 ? 0.930 -7.403 -22.415 1.00 98.19 98 PHE A N 1
ATOM 742 C CA . PHE A 1 98 ? 2.229 -7.872 -21.925 1.00 98.19 98 PHE A CA 1
ATOM 743 C C . PHE A 1 98 ? 2.384 -9.390 -22.045 1.00 98.19 98 PHE A C 1
ATOM 745 O O . PHE A 1 98 ? 3.478 -9.860 -22.353 1.00 98.19 98 PHE A O 1
ATOM 752 N N . THR A 1 99 ? 1.308 -10.161 -21.858 1.00 97.88 99 THR A N 1
ATOM 753 C CA . THR A 1 99 ? 1.341 -11.620 -22.050 1.00 97.88 99 THR A CA 1
ATOM 754 C C . THR A 1 99 ? 1.582 -11.977 -23.517 1.00 97.88 99 THR A C 1
ATOM 756 O O . THR A 1 99 ? 2.401 -12.848 -23.810 1.00 97.88 99 THR A O 1
ATOM 759 N N . GLU A 1 100 ? 0.918 -11.287 -24.448 1.00 97.69 100 GLU A N 1
ATOM 760 C CA . GLU A 1 100 ? 1.160 -11.433 -25.885 1.00 97.69 100 GLU A CA 1
ATOM 761 C C . GLU A 1 100 ? 2.622 -11.126 -26.237 1.00 97.69 100 GLU A C 1
ATOM 763 O O . GLU A 1 100 ? 3.290 -11.963 -26.846 1.00 97.69 100 GLU A O 1
ATOM 768 N N . LEU A 1 101 ? 3.144 -9.980 -25.793 1.00 96.94 101 LEU A N 1
ATOM 769 C CA . LEU A 1 101 ? 4.527 -9.572 -26.051 1.00 96.94 101 LEU A CA 1
ATOM 770 C C . LEU A 1 101 ? 5.541 -10.563 -25.475 1.00 96.94 101 LEU A C 1
ATOM 772 O O . LEU A 1 101 ? 6.499 -10.940 -26.150 1.00 96.94 101 LEU A O 1
ATOM 776 N N . GLN A 1 102 ? 5.308 -11.051 -24.255 1.00 96.25 102 GLN A N 1
ATOM 777 C CA . GLN A 1 102 ? 6.161 -12.066 -23.645 1.00 96.25 102 GLN A CA 1
ATOM 778 C C . GLN A 1 102 ? 6.174 -13.373 -24.457 1.00 96.25 102 GLN A C 1
ATOM 780 O O . GLN A 1 102 ? 7.227 -14.001 -24.576 1.00 96.25 102 GLN A O 1
ATOM 785 N N . ASN A 1 103 ? 5.035 -13.776 -25.027 1.00 96.38 103 ASN A N 1
ATOM 786 C CA . ASN A 1 103 ? 4.922 -14.985 -25.848 1.00 96.38 103 ASN A CA 1
ATOM 787 C C . ASN A 1 103 ? 5.557 -14.827 -27.236 1.00 96.38 103 ASN A C 1
ATOM 789 O O . ASN A 1 103 ? 6.123 -15.787 -27.759 1.00 96.38 103 ASN A O 1
ATOM 793 N N . GLN A 1 104 ? 5.473 -13.635 -27.831 1.00 95.62 104 GLN A N 1
ATOM 794 C CA . GLN A 1 104 ? 6.163 -13.303 -29.082 1.00 95.62 104 GLN A CA 1
ATOM 795 C C . GLN A 1 104 ? 7.686 -13.256 -28.892 1.00 95.62 104 GLN A C 1
ATOM 797 O O . GLN A 1 104 ? 8.440 -13.607 -29.802 1.00 95.62 104 GLN A O 1
ATOM 802 N N . GLY A 1 105 ? 8.126 -12.878 -27.691 1.00 94.31 105 GLY A N 1
ATOM 803 C CA . GLY A 1 105 ? 9.526 -12.723 -27.334 1.00 94.31 105 GLY A CA 1
ATOM 804 C C . GLY A 1 105 ? 10.067 -11.344 -27.704 1.00 94.31 105 GLY A C 1
ATOM 805 O O . GLY A 1 105 ? 9.566 -10.654 -28.590 1.00 94.31 105 GLY A O 1
ATOM 806 N N . PHE A 1 106 ? 11.130 -10.944 -27.013 1.00 94.75 106 PHE A N 1
ATOM 807 C CA . PHE A 1 106 ? 11.810 -9.677 -27.252 1.00 94.75 106 PHE A CA 1
ATOM 808 C C . PHE A 1 106 ? 13.107 -9.911 -28.032 1.00 94.75 106 PHE A C 1
ATOM 810 O O . PHE A 1 106 ? 13.684 -10.999 -28.015 1.00 94.75 106 PHE A O 1
ATOM 817 N N . THR A 1 107 ? 13.568 -8.888 -28.749 1.00 91.56 107 THR A N 1
ATOM 818 C CA . THR A 1 107 ? 14.832 -8.928 -29.497 1.00 91.56 107 THR A CA 1
ATOM 819 C C . THR A 1 107 ? 15.569 -7.596 -29.355 1.00 91.56 107 THR A C 1
ATOM 821 O O . THR A 1 107 ? 15.015 -6.610 -28.871 1.00 91.56 107 THR A O 1
ATOM 824 N N . GLY A 1 108 ? 16.836 -7.561 -29.767 1.00 89.94 108 GLY A N 1
ATOM 825 C CA . GLY A 1 108 ? 17.655 -6.349 -29.719 1.00 89.94 108 GLY A CA 1
ATOM 826 C C . GLY A 1 108 ? 18.330 -6.108 -28.367 1.00 89.94 108 GLY A C 1
ATOM 827 O O . GLY A 1 108 ? 18.288 -6.940 -27.462 1.00 89.94 108 GLY A O 1
ATOM 828 N N . ARG A 1 109 ? 18.998 -4.952 -28.240 1.00 87.94 109 ARG A N 1
ATOM 829 C CA . ARG A 1 109 ? 19.8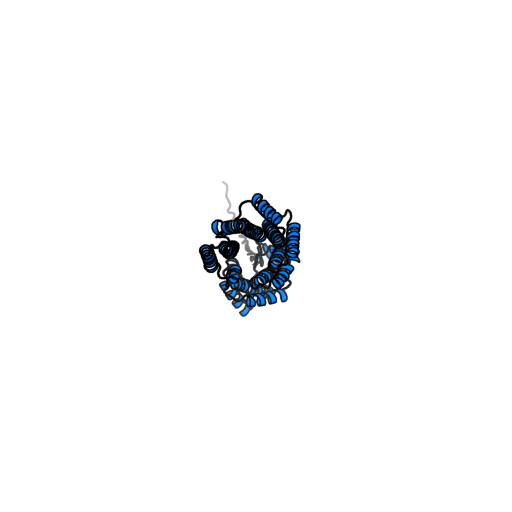54 -4.629 -27.079 1.00 87.94 109 ARG A CA 1
ATOM 830 C C . ARG A 1 109 ? 19.095 -4.584 -25.750 1.00 87.94 109 ARG A C 1
ATOM 832 O O . ARG A 1 109 ? 19.683 -4.833 -24.705 1.00 87.94 109 ARG A O 1
ATOM 839 N N . ALA A 1 110 ? 17.809 -4.249 -25.809 1.00 90.44 110 ALA A N 1
ATOM 840 C CA . ALA A 1 110 ? 16.953 -4.084 -24.646 1.00 90.44 110 ALA A CA 1
ATOM 841 C C . ALA A 1 110 ? 16.222 -5.376 -24.239 1.00 90.44 110 ALA A C 1
ATOM 843 O O . ALA A 1 110 ? 15.529 -5.355 -23.230 1.00 90.44 110 ALA A O 1
ATOM 844 N N . GLU A 1 111 ? 16.377 -6.490 -24.973 1.00 93.44 111 GLU A N 1
ATOM 845 C CA . GLU A 1 111 ? 15.631 -7.745 -24.752 1.00 93.44 111 GLU A CA 1
ATOM 846 C C . GLU A 1 111 ? 15.555 -8.175 -23.277 1.00 93.44 111 GLU A C 1
ATOM 848 O O . GLU A 1 111 ? 14.431 -8.344 -22.795 1.00 93.44 111 GLU A O 1
ATOM 853 N N . PRO A 1 112 ? 16.666 -8.256 -22.512 1.00 92.00 112 PRO A N 1
ATOM 854 C CA . PRO A 1 112 ? 16.590 -8.714 -21.126 1.00 92.00 112 PRO A CA 1
ATOM 855 C C . PRO A 1 112 ? 15.760 -7.778 -20.241 1.00 92.00 112 PRO A C 1
ATOM 857 O O . PRO A 1 112 ? 15.068 -8.228 -19.327 1.00 92.00 112 PRO A O 1
ATOM 860 N N . PHE A 1 113 ? 15.816 -6.474 -20.524 1.00 91.25 113 PHE A N 1
ATOM 861 C CA . PHE A 1 113 ? 15.069 -5.458 -19.791 1.00 91.25 113 PHE A CA 1
ATOM 862 C C . PHE A 1 113 ? 13.595 -5.471 -20.173 1.00 91.25 113 PHE A C 1
ATOM 864 O O . PHE A 1 113 ? 12.761 -5.472 -19.280 1.00 91.25 113 PHE A O 1
ATOM 871 N N . LEU A 1 114 ? 13.265 -5.563 -21.464 1.00 94.38 114 LEU A N 1
ATOM 872 C CA . LEU A 1 114 ? 11.879 -5.655 -21.933 1.00 94.38 114 LEU A CA 1
ATOM 873 C C . LEU A 1 114 ? 11.185 -6.906 -21.386 1.00 94.38 114 LEU A C 1
ATOM 875 O O . LEU A 1 114 ? 10.033 -6.843 -20.967 1.00 94.38 114 LEU A O 1
ATOM 879 N N . LYS A 1 115 ? 11.909 -8.028 -21.314 1.00 95.19 115 LYS A N 1
ATOM 880 C CA . LYS A 1 115 ? 11.409 -9.258 -20.699 1.00 95.19 115 LYS A CA 1
ATOM 881 C C . LYS A 1 115 ? 11.129 -9.087 -19.208 1.00 95.19 115 LYS A C 1
ATOM 883 O O . LYS A 1 115 ? 10.062 -9.481 -18.745 1.00 95.19 115 LYS A O 1
ATOM 888 N N . GLN A 1 116 ? 12.073 -8.513 -18.461 1.00 95.56 116 GLN A N 1
ATOM 889 C CA . GLN A 1 116 ? 11.887 -8.218 -17.038 1.00 95.56 116 GLN A CA 1
ATOM 890 C C . GLN A 1 116 ? 10.712 -7.253 -16.816 1.00 95.56 116 GLN A C 1
ATOM 892 O O . GLN A 1 116 ? 9.903 -7.470 -15.919 1.00 95.56 116 GLN A O 1
ATOM 897 N N . ASP A 1 117 ? 10.603 -6.219 -17.644 1.00 94.50 117 ASP A N 1
ATOM 898 C CA . ASP A 1 117 ? 9.561 -5.197 -17.579 1.00 94.50 117 ASP A CA 1
ATOM 899 C C . ASP A 1 117 ? 8.169 -5.795 -17.849 1.00 94.50 117 ASP A C 1
ATOM 901 O O . ASP A 1 117 ? 7.238 -5.612 -17.067 1.00 94.50 117 ASP A O 1
ATOM 905 N N . ALA A 1 118 ? 8.037 -6.636 -18.880 1.00 97.19 118 ALA A N 1
ATOM 906 C CA . ALA A 1 118 ? 6.800 -7.369 -19.146 1.00 97.19 118 ALA A CA 1
ATOM 907 C C . ALA A 1 118 ? 6.403 -8.285 -17.975 1.00 97.19 118 ALA A C 1
ATOM 909 O O . ALA A 1 118 ? 5.243 -8.291 -17.566 1.00 97.19 118 ALA A O 1
ATOM 910 N N . GLN A 1 119 ? 7.359 -9.011 -17.382 1.00 98.12 119 GLN A N 1
ATOM 911 C CA . GLN A 1 119 ? 7.104 -9.855 -16.208 1.00 98.12 119 GLN A CA 1
ATOM 912 C C . GLN A 1 119 ? 6.637 -9.039 -14.997 1.00 98.12 119 GLN A C 1
ATOM 914 O O . GLN A 1 119 ? 5.702 -9.448 -14.306 1.00 98.12 119 GLN A O 1
ATOM 919 N N . PHE A 1 120 ? 7.254 -7.879 -14.755 1.00 98.12 120 PHE A N 1
ATOM 920 C CA . PHE A 1 120 ? 6.821 -6.949 -13.716 1.00 98.12 120 PHE A CA 1
ATOM 921 C C . PHE A 1 120 ? 5.382 -6.487 -13.953 1.00 98.12 120 PHE A C 1
ATOM 923 O O . PHE A 1 120 ? 4.540 -6.604 -13.061 1.00 98.12 120 PHE A O 1
ATOM 930 N N . TYR A 1 121 ? 5.075 -6.009 -15.160 1.00 98.12 121 TYR A N 1
ATOM 931 C CA . TYR A 1 121 ? 3.753 -5.475 -15.456 1.00 98.12 121 TYR A CA 1
ATOM 932 C C . TYR A 1 121 ? 2.650 -6.540 -15.460 1.00 98.12 121 TYR A C 1
ATOM 934 O O . TYR A 1 121 ? 1.533 -6.252 -15.026 1.00 98.12 121 TYR A O 1
ATOM 942 N N . ILE A 1 122 ? 2.952 -7.777 -15.864 1.00 98.69 122 ILE A N 1
ATOM 943 C CA . ILE A 1 122 ? 2.048 -8.927 -15.700 1.00 98.69 122 ILE A CA 1
ATOM 944 C C . ILE A 1 122 ? 1.754 -9.164 -14.214 1.00 98.69 122 ILE A C 1
ATOM 946 O O . ILE A 1 122 ? 0.590 -9.340 -13.838 1.00 98.69 122 ILE A O 1
ATOM 950 N N . ALA A 1 123 ? 2.785 -9.134 -13.363 1.00 98.69 123 ALA A N 1
ATOM 951 C CA . ALA A 1 123 ? 2.640 -9.353 -11.928 1.00 98.69 123 ALA A CA 1
ATOM 952 C C . ALA A 1 123 ? 1.802 -8.252 -11.258 1.00 98.69 123 ALA A C 1
ATOM 954 O O . ALA A 1 123 ? 0.840 -8.575 -10.559 1.00 98.69 123 ALA A O 1
ATOM 955 N N . ILE A 1 124 ? 2.096 -6.967 -11.503 1.00 98.19 124 ILE A N 1
ATOM 956 C CA . ILE A 1 124 ? 1.323 -5.877 -10.883 1.00 98.19 124 ILE A CA 1
ATOM 957 C C . ILE A 1 124 ? -0.099 -5.801 -11.439 1.00 98.19 124 ILE A C 1
ATOM 959 O O . ILE A 1 124 ? -1.027 -5.624 -10.664 1.00 98.19 124 ILE A O 1
ATOM 963 N N . SER A 1 125 ? -0.306 -6.007 -12.746 1.00 98.56 125 SER A N 1
ATOM 964 C CA . SER A 1 125 ? -1.658 -5.976 -13.324 1.00 98.56 125 SER A CA 1
ATOM 965 C C . SER A 1 125 ? -2.511 -7.105 -12.751 1.00 98.56 125 SER A C 1
ATOM 967 O O . SER A 1 125 ? -3.664 -6.894 -12.386 1.00 98.56 125 SER A O 1
ATOM 969 N N . THR A 1 126 ? -1.924 -8.294 -12.579 1.00 98.69 126 THR A N 1
ATOM 970 C CA . THR A 1 126 ? -2.595 -9.412 -11.905 1.00 98.69 126 THR A CA 1
ATOM 971 C C . THR A 1 126 ? -2.899 -9.094 -10.444 1.00 98.69 126 THR A C 1
ATOM 973 O O . THR A 1 126 ? -3.986 -9.422 -9.976 1.00 98.69 126 THR A O 1
ATOM 976 N N . ALA A 1 127 ? -1.983 -8.440 -9.728 1.00 98.38 127 ALA A N 1
ATOM 977 C CA . ALA A 1 127 ? -2.194 -8.037 -8.342 1.00 98.38 127 ALA A CA 1
ATOM 978 C C . ALA A 1 127 ? -3.324 -7.019 -8.182 1.00 98.38 127 ALA A C 1
ATOM 980 O O . ALA A 1 127 ? -4.190 -7.215 -7.333 1.00 98.38 127 ALA A O 1
ATOM 981 N N . GLU A 1 128 ? -3.363 -5.982 -9.016 1.00 97.06 128 GLU A N 1
ATOM 982 C CA . GLU A 1 128 ? -4.414 -4.961 -8.976 1.00 97.06 128 GLU A CA 1
ATOM 983 C C . GLU A 1 128 ? -5.788 -5.568 -9.301 1.00 97.06 128 GLU A C 1
ATOM 985 O O . GLU A 1 128 ? -6.756 -5.363 -8.564 1.00 97.06 128 GLU A O 1
ATOM 990 N N . LEU A 1 129 ? -5.868 -6.422 -10.329 1.00 96.31 129 LEU A N 1
ATOM 991 C CA . LEU A 1 129 ? -7.091 -7.166 -10.644 1.00 96.31 129 LEU A CA 1
ATOM 992 C C . LEU A 1 129 ? -7.502 -8.111 -9.507 1.00 96.31 129 LEU A C 1
ATOM 994 O O . LEU A 1 129 ? -8.687 -8.217 -9.187 1.00 96.31 129 LEU A O 1
ATOM 998 N N . ALA A 1 130 ? -6.545 -8.783 -8.863 1.00 95.69 130 ALA A N 1
ATOM 999 C CA . ALA A 1 130 ? -6.829 -9.684 -7.752 1.00 95.69 130 ALA A CA 1
ATOM 1000 C C . ALA A 1 130 ? -7.323 -8.940 -6.503 1.00 95.69 130 ALA A C 1
ATOM 1002 O O . ALA A 1 130 ? -8.290 -9.362 -5.867 1.00 95.69 130 ALA A O 1
ATOM 1003 N N . MET A 1 131 ? -6.724 -7.793 -6.176 1.00 91.19 131 MET A N 1
ATOM 1004 C CA . MET A 1 131 ? -7.179 -6.932 -5.082 1.00 91.19 131 MET A CA 1
ATOM 1005 C C . MET A 1 131 ? -8.563 -6.328 -5.360 1.00 91.19 131 MET A C 1
ATOM 1007 O O . MET A 1 131 ? -9.352 -6.159 -4.429 1.00 91.19 131 MET A O 1
ATOM 1011 N N . ALA A 1 132 ? -8.902 -6.089 -6.631 1.00 89.88 132 ALA A N 1
ATOM 1012 C CA . ALA A 1 132 ? -10.246 -5.702 -7.059 1.00 89.88 132 ALA A CA 1
ATOM 1013 C C . ALA A 1 132 ? -11.261 -6.869 -7.066 1.00 89.88 132 ALA A C 1
ATOM 1015 O O . ALA A 1 132 ? -12.465 -6.631 -7.188 1.00 89.88 132 ALA A O 1
ATOM 1016 N N . GLY A 1 133 ? -10.808 -8.117 -6.899 1.00 89.25 133 GLY A N 1
ATOM 1017 C CA . GLY A 1 133 ? -11.641 -9.325 -6.902 1.00 89.25 133 GLY A CA 1
ATOM 1018 C C . GLY A 1 133 ? -11.932 -9.906 -8.290 1.00 89.25 133 GLY A C 1
ATOM 1019 O O . GLY A 1 133 ? -12.802 -10.762 -8.410 1.00 89.25 133 GLY A O 1
ATOM 1020 N N . ALA A 1 134 ? -11.232 -9.449 -9.331 1.00 92.56 134 ALA A N 1
ATOM 1021 C CA . ALA A 1 134 ? -11.338 -9.982 -10.690 1.00 92.56 134 ALA A CA 1
ATOM 1022 C C . ALA A 1 134 ? -10.414 -11.190 -10.938 1.00 92.56 134 ALA A C 1
ATOM 1024 O O . ALA A 1 134 ? -10.609 -11.922 -11.908 1.00 92.56 134 ALA A O 1
ATOM 1025 N N . ARG A 1 135 ? -9.412 -11.409 -10.073 1.00 95.06 135 ARG A N 1
ATOM 1026 C CA . ARG A 1 135 ? -8.479 -12.550 -10.116 1.00 95.06 135 ARG A CA 1
ATOM 1027 C C . ARG A 1 135 ? -8.173 -13.078 -8.710 1.00 95.06 135 ARG A C 1
ATOM 1029 O O . ARG A 1 135 ? -8.548 -12.472 -7.708 1.00 95.06 135 ARG A O 1
ATOM 1036 N N . GLU A 1 136 ? -7.475 -14.207 -8.636 1.00 95.62 136 GLU A N 1
ATOM 1037 C CA . GLU A 1 136 ? -7.089 -14.829 -7.367 1.00 95.62 136 GLU A CA 1
ATOM 1038 C C . GLU A 1 136 ? -5.847 -14.161 -6.760 1.00 95.62 136 GLU A C 1
ATOM 1040 O O . GLU A 1 136 ? -4.817 -14.002 -7.419 1.00 95.62 136 GLU A O 1
ATOM 1045 N N . LEU A 1 137 ? -5.900 -13.837 -5.464 1.00 95.94 137 LEU A N 1
ATOM 1046 C CA . LEU A 1 137 ? -4.764 -13.238 -4.746 1.00 95.94 137 LEU A CA 1
ATOM 1047 C C . LEU A 1 137 ? -3.533 -14.161 -4.722 1.00 95.94 137 LEU A C 1
ATOM 1049 O O . LEU A 1 137 ? -2.400 -13.681 -4.758 1.00 95.94 137 LEU A O 1
ATOM 1053 N N . SER A 1 138 ? -3.734 -15.483 -4.710 1.00 97.75 138 SER A N 1
ATOM 1054 C CA . SER A 1 138 ? -2.632 -16.452 -4.737 1.00 97.75 138 SER A CA 1
ATOM 1055 C C . SER A 1 138 ? -1.847 -16.420 -6.048 1.00 97.75 138 SER A C 1
ATOM 1057 O O . SER A 1 138 ? -0.634 -16.602 -6.023 1.00 97.75 138 SER A O 1
ATOM 1059 N N . GLU A 1 139 ? -2.512 -16.163 -7.179 1.00 98.25 139 GLU A N 1
ATOM 1060 C CA . GLU A 1 139 ? -1.846 -16.038 -8.480 1.00 98.25 139 GLU A CA 1
ATOM 1061 C C . GLU A 1 139 ? -0.944 -14.800 -8.506 1.00 98.25 139 GLU A C 1
ATOM 1063 O O . GLU A 1 139 ? 0.237 -14.894 -8.846 1.00 98.25 139 GLU A O 1
ATOM 1068 N N . ALA A 1 140 ? -1.477 -13.656 -8.064 1.00 98.50 140 ALA A N 1
ATOM 1069 C CA . ALA A 1 140 ? -0.714 -12.419 -7.923 1.00 98.50 140 ALA A CA 1
ATOM 1070 C C . ALA A 1 140 ? 0.514 -12.607 -7.025 1.00 98.50 140 ALA A C 1
ATOM 1072 O O . ALA A 1 140 ? 1.622 -12.210 -7.391 1.00 98.50 140 ALA A O 1
ATOM 1073 N N . LYS A 1 141 ? 0.332 -13.269 -5.874 1.00 98.69 141 LYS A N 1
ATOM 1074 C CA . LYS A 1 141 ? 1.423 -13.588 -4.951 1.00 98.69 141 LYS A CA 1
ATOM 1075 C C . LYS A 1 141 ? 2.511 -14.418 -5.634 1.00 98.69 141 LYS A C 1
ATOM 1077 O O . LYS A 1 141 ? 3.679 -14.068 -5.519 1.00 98.69 141 LYS A O 1
ATOM 1082 N N . THR A 1 142 ? 2.152 -15.478 -6.365 1.00 98.75 142 THR A N 1
ATOM 1083 C CA . THR A 1 142 ? 3.127 -16.324 -7.075 1.00 98.75 142 THR A CA 1
ATOM 1084 C C . THR A 1 142 ? 3.948 -15.532 -8.092 1.00 98.75 142 THR A C 1
ATOM 1086 O O . THR A 1 142 ? 5.171 -15.668 -8.116 1.00 98.75 142 THR A O 1
ATOM 1089 N N . LEU A 1 143 ? 3.304 -14.684 -8.899 1.00 98.75 143 LEU A N 1
ATOM 1090 C CA . LEU A 1 143 ? 3.995 -13.872 -9.906 1.00 98.75 143 LEU A CA 1
ATOM 1091 C C . LEU A 1 143 ? 4.939 -12.843 -9.268 1.00 98.75 143 LEU A C 1
ATOM 1093 O O . LEU A 1 143 ? 6.067 -12.671 -9.729 1.00 98.75 143 LEU A O 1
ATOM 1097 N N . LEU A 1 144 ? 4.504 -12.189 -8.189 1.00 98.75 144 LEU A N 1
ATOM 1098 C CA . LEU A 1 144 ? 5.323 -11.220 -7.460 1.00 98.75 144 LEU A CA 1
ATOM 1099 C C . LEU A 1 144 ? 6.497 -11.887 -6.734 1.00 98.75 144 LEU A C 1
ATOM 1101 O O . LEU A 1 144 ? 7.615 -11.385 -6.834 1.00 98.75 144 LEU A O 1
ATOM 1105 N N . ASP A 1 145 ? 6.275 -13.026 -6.066 1.00 98.56 145 ASP A N 1
ATOM 1106 C CA . ASP A 1 145 ? 7.331 -13.821 -5.420 1.00 98.56 145 ASP A CA 1
ATOM 1107 C C . ASP A 1 145 ? 8.402 -14.237 -6.438 1.00 98.56 145 ASP A C 1
ATOM 1109 O O . ASP A 1 145 ? 9.603 -14.109 -6.179 1.00 98.56 145 ASP A O 1
ATOM 1113 N N . GLN A 1 146 ? 7.972 -14.696 -7.617 1.00 98.38 146 GLN A N 1
ATOM 1114 C CA . GLN A 1 146 ? 8.883 -15.040 -8.701 1.00 98.38 146 GLN A CA 1
ATOM 1115 C C . GLN A 1 146 ? 9.670 -13.813 -9.171 1.00 98.38 146 GLN A C 1
ATOM 1117 O O . GLN A 1 146 ? 10.897 -13.865 -9.244 1.00 98.38 146 GLN A O 1
ATOM 1122 N N . PHE A 1 147 ? 8.993 -12.690 -9.421 1.00 98.56 147 PHE A N 1
ATOM 1123 C CA . PHE A 1 147 ? 9.651 -11.470 -9.876 1.00 98.56 147 PHE A CA 1
ATOM 1124 C C . PHE A 1 147 ? 10.719 -10.984 -8.887 1.00 98.56 147 PHE A C 1
ATOM 1126 O O . PHE A 1 147 ? 11.863 -10.754 -9.277 1.00 98.56 147 PHE A O 1
ATOM 1133 N N . VAL A 1 148 ? 10.388 -10.856 -7.598 1.00 97.44 148 VAL A N 1
ATOM 1134 C CA . VAL A 1 148 ? 11.346 -10.352 -6.597 1.00 97.44 148 VAL A CA 1
ATOM 1135 C C . VAL A 1 148 ? 12.486 -11.335 -6.314 1.00 97.44 148 VAL A C 1
ATOM 1137 O O . VAL A 1 148 ? 13.556 -10.919 -5.861 1.00 97.44 148 VAL A O 1
ATOM 1140 N N . SER A 1 149 ? 12.285 -12.627 -6.590 1.00 97.00 149 SER A N 1
ATOM 1141 C CA . SER A 1 149 ? 13.332 -13.647 -6.522 1.00 97.00 149 SER A CA 1
ATOM 1142 C C . SER A 1 149 ? 14.299 -13.552 -7.703 1.00 97.00 149 SER A C 1
ATOM 1144 O O . SER A 1 149 ? 15.515 -13.510 -7.486 1.00 97.00 149 SER A O 1
ATOM 1146 N N . ASP A 1 150 ? 13.760 -13.484 -8.921 1.00 96.56 150 ASP A N 1
ATOM 1147 C CA . ASP A 1 150 ? 14.518 -13.547 -10.174 1.00 96.56 150 ASP A CA 1
ATOM 1148 C C . ASP A 1 150 ? 15.193 -12.201 -10.502 1.00 96.56 150 ASP A C 1
ATOM 1150 O O . ASP A 1 150 ? 16.282 -12.166 -11.076 1.00 96.56 150 ASP A O 1
ATOM 1154 N N . HIS A 1 151 ? 14.594 -11.083 -10.073 1.00 95.69 151 HIS A N 1
ATOM 1155 C CA . HIS A 1 151 ? 14.951 -9.725 -10.505 1.00 95.69 151 HIS A CA 1
ATOM 1156 C C . HIS A 1 151 ? 15.318 -8.781 -9.357 1.00 95.69 151 HIS A C 1
ATOM 1158 O O . HIS A 1 151 ? 14.951 -7.606 -9.344 1.00 95.69 151 HIS A O 1
ATOM 1164 N N . ARG A 1 152 ? 16.110 -9.265 -8.393 1.00 92.38 152 ARG A N 1
ATOM 1165 C CA . ARG A 1 152 ? 16.505 -8.514 -7.176 1.00 92.38 152 ARG A CA 1
ATOM 1166 C C . ARG A 1 152 ? 17.177 -7.158 -7.426 1.00 92.38 152 ARG A C 1
ATOM 1168 O O . ARG A 1 152 ? 17.154 -6.301 -6.545 1.00 92.38 152 ARG A O 1
ATOM 1175 N N . ASN A 1 153 ? 17.785 -6.983 -8.599 1.00 90.69 153 ASN A N 1
ATOM 1176 C CA . ASN A 1 153 ? 18.473 -5.756 -9.008 1.00 90.69 153 ASN A CA 1
ATOM 1177 C C . ASN A 1 153 ? 17.640 -4.872 -9.951 1.00 90.69 153 ASN A C 1
ATOM 1179 O O . ASN A 1 153 ? 18.155 -3.860 -10.415 1.00 90.69 153 ASN A O 1
ATOM 1183 N N . SER A 1 154 ? 16.391 -5.236 -10.254 1.00 92.75 154 SER A N 1
ATOM 1184 C CA . SER A 1 154 ? 15.511 -4.411 -11.085 1.00 92.75 154 SER A CA 1
ATOM 1185 C C . SER A 1 154 ? 15.156 -3.105 -10.382 1.00 92.75 154 SER A C 1
ATOM 1187 O O . SER A 1 154 ? 14.906 -3.102 -9.176 1.00 92.75 154 SER A O 1
ATOM 1189 N N . PHE A 1 155 ? 15.037 -2.013 -11.137 1.00 93.12 155 PHE A N 1
ATOM 1190 C CA . PHE A 1 155 ? 14.521 -0.750 -10.605 1.00 93.12 155 PHE A CA 1
ATOM 1191 C C . PHE A 1 155 ? 13.054 -0.867 -10.141 1.00 93.12 155 PHE A C 1
ATOM 1193 O O . PHE A 1 155 ? 12.630 -0.128 -9.257 1.00 93.12 155 PHE A O 1
ATOM 1200 N N . HIS A 1 156 ? 12.305 -1.856 -10.647 1.00 95.00 156 HIS A N 1
ATOM 1201 C CA .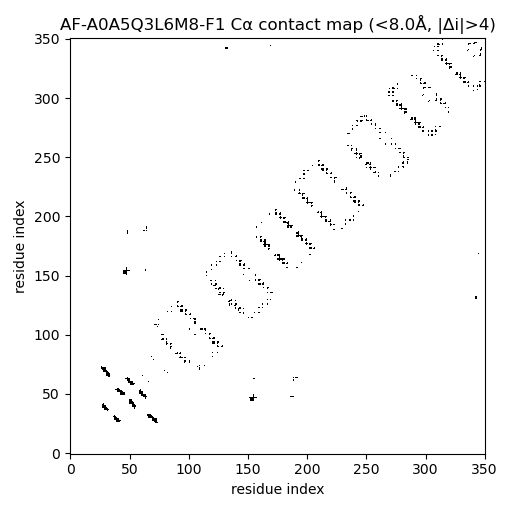 HIS A 1 156 ? 10.937 -2.157 -10.216 1.00 95.00 156 HIS A CA 1
ATOM 1202 C C . HIS A 1 156 ? 10.838 -2.900 -8.881 1.00 95.00 156 HIS A C 1
ATOM 1204 O O . HIS A 1 156 ? 9.750 -2.999 -8.314 1.00 95.00 156 HIS A O 1
ATOM 1210 N N . VAL A 1 157 ? 11.940 -3.456 -8.365 1.00 95.44 157 VAL A N 1
ATOM 1211 C CA . VAL A 1 157 ? 11.880 -4.418 -7.253 1.00 95.44 157 VAL A CA 1
ATOM 1212 C C . VAL A 1 157 ? 11.271 -3.819 -5.980 1.00 95.44 157 VAL A C 1
ATOM 1214 O O . VAL A 1 157 ? 10.584 -4.521 -5.244 1.00 95.44 157 VAL A O 1
ATOM 1217 N N . LEU A 1 158 ? 11.467 -2.518 -5.728 1.00 95.19 158 LEU A N 1
ATOM 1218 C CA . LEU A 1 158 ? 10.878 -1.836 -4.571 1.00 95.19 158 LEU A CA 1
ATOM 1219 C C . LEU A 1 158 ? 9.350 -1.753 -4.686 1.00 95.19 158 LEU A C 1
ATOM 1221 O O . LEU A 1 158 ? 8.656 -2.078 -3.723 1.00 95.19 158 LEU A O 1
ATOM 1225 N N . ARG A 1 159 ? 8.826 -1.409 -5.872 1.00 95.25 159 ARG A N 1
ATOM 1226 C CA . ARG A 1 159 ? 7.381 -1.426 -6.139 1.00 95.25 159 ARG A CA 1
ATOM 1227 C C . ARG A 1 159 ? 6.824 -2.850 -6.100 1.00 95.25 159 ARG A C 1
ATOM 1229 O O . ARG A 1 159 ? 5.752 -3.055 -5.550 1.00 95.25 159 ARG A O 1
ATOM 1236 N N . ALA A 1 160 ? 7.559 -3.842 -6.602 1.00 97.75 160 ALA A N 1
ATOM 1237 C CA . ALA A 1 160 ? 7.129 -5.238 -6.537 1.00 97.75 160 ALA A CA 1
ATOM 1238 C C . ALA A 1 160 ? 7.021 -5.756 -5.090 1.00 97.75 160 ALA A C 1
ATOM 1240 O O . ALA A 1 160 ? 6.024 -6.385 -4.746 1.00 97.75 160 ALA A O 1
ATOM 1241 N N . TYR A 1 161 ? 7.997 -5.457 -4.220 1.00 98.25 161 TYR A N 1
ATOM 1242 C CA . TYR A 1 161 ? 7.904 -5.796 -2.793 1.00 98.25 161 TYR A CA 1
ATOM 1243 C C . TYR A 1 161 ? 6.757 -5.074 -2.092 1.00 98.25 161 TYR A C 1
ATOM 1245 O O . TYR A 1 161 ? 6.121 -5.646 -1.209 1.00 98.25 161 TYR A O 1
ATOM 1253 N N . GLU A 1 162 ? 6.473 -3.836 -2.486 1.00 97.94 162 GLU A N 1
ATOM 1254 C CA . GLU A 1 162 ? 5.324 -3.115 -1.965 1.00 97.94 162 GLU A CA 1
ATOM 1255 C C . GLU A 1 162 ? 4.010 -3.811 -2.325 1.00 97.94 162 GLU A C 1
ATOM 1257 O O . GLU A 1 162 ? 3.247 -4.162 -1.427 1.00 97.94 162 GLU A O 1
ATOM 1262 N N . THR A 1 163 ? 3.775 -4.063 -3.616 1.00 98.44 163 THR A N 1
ATOM 1263 C CA . THR A 1 163 ? 2.566 -4.752 -4.081 1.00 98.44 163 THR A CA 1
ATOM 1264 C C . THR A 1 163 ? 2.463 -6.150 -3.471 1.00 98.44 163 THR A C 1
ATOM 1266 O O . THR A 1 163 ? 1.379 -6.591 -3.104 1.00 98.44 163 THR A O 1
ATOM 1269 N N . LEU A 1 164 ? 3.588 -6.846 -3.282 1.00 98.75 164 LEU A N 1
ATOM 1270 C CA . LEU A 1 164 ? 3.613 -8.133 -2.588 1.00 98.75 164 LEU A CA 1
ATOM 1271 C C . LEU A 1 164 ? 3.152 -7.998 -1.131 1.00 98.75 164 LEU A C 1
ATOM 1273 O O . LEU A 1 164 ? 2.403 -8.845 -0.643 1.00 98.75 164 LEU A O 1
ATOM 1277 N N . GLY A 1 165 ? 3.558 -6.938 -0.432 1.00 98.50 165 GLY A N 1
ATOM 1278 C CA . GLY A 1 165 ? 3.060 -6.635 0.907 1.00 98.50 165 GLY A CA 1
ATOM 1279 C C . GLY A 1 165 ? 1.553 -6.368 0.928 1.00 98.50 165 GLY A C 1
ATOM 1280 O O . GLY A 1 165 ? 0.846 -6.918 1.773 1.00 98.50 165 GLY A O 1
ATOM 1281 N N . GLU A 1 166 ? 1.050 -5.592 -0.035 1.00 97.69 166 GLU A N 1
ATOM 1282 C CA . GLU A 1 166 ? -0.378 -5.279 -0.203 1.00 97.69 166 GLU A CA 1
ATOM 1283 C C . GLU A 1 166 ? -1.210 -6.546 -0.475 1.00 97.69 166 GLU A C 1
ATOM 1285 O O . GLU A 1 166 ? -2.216 -6.783 0.200 1.00 97.69 166 GLU A O 1
ATOM 1290 N N . VAL A 1 167 ? -0.751 -7.415 -1.383 1.00 98.00 167 VAL A N 1
ATOM 1291 C CA . VAL A 1 167 ? -1.398 -8.699 -1.701 1.00 98.00 167 VAL A CA 1
ATOM 1292 C C . VAL A 1 167 ? -1.421 -9.625 -0.485 1.00 98.00 167 VAL A C 1
ATOM 1294 O O . VAL A 1 167 ? -2.474 -10.170 -0.154 1.00 98.00 167 VAL A O 1
ATOM 1297 N N . ASN A 1 168 ? -0.303 -9.771 0.236 1.00 98.19 168 ASN A N 1
ATOM 1298 C CA . ASN A 1 168 ? -0.270 -10.585 1.456 1.00 98.19 168 ASN A CA 1
ATOM 1299 C C . ASN A 1 168 ? -1.219 -10.032 2.533 1.00 98.19 168 ASN A C 1
ATOM 1301 O O . ASN A 1 168 ? -1.945 -10.796 3.169 1.00 98.19 168 ASN A O 1
ATOM 1305 N N . ALA A 1 169 ? -1.291 -8.707 2.697 1.00 96.06 169 ALA A N 1
ATOM 1306 C CA . ALA A 1 169 ? -2.235 -8.080 3.619 1.00 96.06 169 ALA A CA 1
ATOM 1307 C C . ALA A 1 169 ? -3.700 -8.311 3.202 1.00 96.06 169 ALA A C 1
ATOM 1309 O O . ALA A 1 169 ? -4.548 -8.558 4.062 1.00 96.06 169 ALA A O 1
ATOM 1310 N N . ALA A 1 170 ? -4.005 -8.290 1.899 1.00 92.94 170 ALA A N 1
ATOM 1311 C CA . ALA A 1 170 ? -5.329 -8.619 1.366 1.00 92.94 170 ALA A CA 1
ATOM 1312 C C . ALA A 1 170 ? -5.708 -10.097 1.580 1.00 92.94 170 ALA A C 1
ATOM 1314 O O . ALA A 1 170 ? -6.889 -10.414 1.733 1.00 92.94 170 ALA A O 1
ATOM 1315 N N . MET A 1 171 ? -4.712 -10.987 1.646 1.00 93.75 171 MET A N 1
ATOM 1316 C CA . MET A 1 171 ? -4.854 -12.396 2.039 1.00 93.75 171 MET A CA 1
ATOM 1317 C C . MET A 1 171 ? -4.901 -12.606 3.564 1.00 93.75 171 MET A C 1
ATOM 1319 O O . MET A 1 171 ? -4.997 -13.744 4.014 1.00 93.75 171 MET A O 1
ATOM 1323 N N . ALA A 1 172 ? -4.824 -11.531 4.358 1.00 93.62 172 ALA A N 1
ATOM 1324 C CA . ALA A 1 172 ? -4.670 -11.556 5.815 1.00 93.62 172 ALA A CA 1
ATOM 1325 C C . ALA A 1 172 ? -3.399 -12.274 6.325 1.00 93.62 172 ALA A C 1
ATOM 1327 O O . ALA A 1 172 ? -3.279 -12.546 7.521 1.00 93.62 172 ALA A O 1
ATOM 1328 N N . ASP A 1 173 ? -2.408 -12.514 5.458 1.00 97.12 173 ASP A N 1
ATOM 1329 C CA . ASP A 1 173 ? -1.066 -12.944 5.859 1.00 97.12 173 ASP A CA 1
ATOM 1330 C C . ASP A 1 173 ? -0.227 -11.719 6.240 1.00 97.12 173 ASP A C 1
ATOM 1332 O O . ASP A 1 173 ? 0.671 -11.256 5.531 1.00 97.12 173 ASP A O 1
ATOM 1336 N N . TYR A 1 174 ? -0.559 -11.144 7.394 1.00 97.75 174 TYR A N 1
ATOM 1337 C CA . TYR A 1 174 ? 0.083 -9.923 7.869 1.00 97.75 174 TYR A CA 1
ATOM 1338 C C . TYR A 1 174 ? 1.555 -10.124 8.245 1.00 97.75 174 TYR A C 1
ATOM 1340 O O . TYR A 1 174 ? 2.306 -9.149 8.271 1.00 97.75 174 TYR A O 1
ATOM 1348 N N . SER A 1 175 ? 1.982 -11.364 8.512 1.00 98.44 175 SER A N 1
ATOM 1349 C CA . SER A 1 175 ? 3.390 -11.677 8.765 1.00 98.44 175 SER A CA 1
ATOM 1350 C C . SER A 1 175 ? 4.202 -11.609 7.472 1.00 98.44 175 SER A C 1
ATOM 1352 O O . SER A 1 175 ? 5.268 -10.995 7.460 1.00 98.44 175 SER A O 1
ATOM 1354 N N . ALA A 1 176 ? 3.716 -12.206 6.379 1.00 98.50 176 ALA A N 1
ATOM 1355 C CA . ALA A 1 176 ? 4.367 -12.086 5.076 1.00 98.50 176 ALA A CA 1
ATOM 1356 C C . ALA A 1 176 ? 4.318 -10.641 4.554 1.00 98.50 176 ALA A C 1
ATOM 1358 O O . ALA A 1 176 ? 5.309 -10.148 4.012 1.00 98.50 176 ALA A O 1
ATOM 1359 N N . ALA A 1 177 ? 3.211 -9.927 4.795 1.00 98.69 177 ALA A N 1
ATOM 1360 C CA . ALA A 1 177 ? 3.095 -8.512 4.454 1.00 98.69 177 ALA A CA 1
ATOM 1361 C C . ALA A 1 177 ? 4.171 -7.661 5.150 1.00 98.69 177 ALA A C 1
ATOM 1363 O O . ALA A 1 177 ? 4.882 -6.898 4.498 1.00 98.69 177 ALA A O 1
ATOM 1364 N N . GLU A 1 178 ? 4.348 -7.835 6.464 1.00 98.69 178 GLU A N 1
ATOM 1365 C CA . GLU A 1 178 ? 5.387 -7.147 7.240 1.00 98.69 178 GLU A CA 1
ATOM 1366 C C . GLU A 1 178 ? 6.799 -7.414 6.688 1.00 98.69 178 GLU A C 1
ATOM 1368 O O . GLU A 1 178 ? 7.621 -6.494 6.615 1.00 98.69 178 GLU A O 1
ATOM 1373 N N . GLN A 1 179 ? 7.088 -8.657 6.288 1.00 98.56 179 GLN A N 1
ATOM 1374 C CA . GLN A 1 179 ? 8.380 -9.029 5.709 1.00 98.56 179 GLN A CA 1
ATOM 1375 C C . GLN A 1 179 ? 8.614 -8.346 4.357 1.00 98.56 179 GLN A C 1
ATOM 1377 O O . GLN A 1 179 ? 9.675 -7.753 4.160 1.00 98.56 179 GLN A O 1
ATOM 1382 N N . ALA A 1 180 ? 7.620 -8.364 3.464 1.00 98.62 180 ALA A N 1
ATOM 1383 C CA . ALA A 1 180 ? 7.705 -7.721 2.154 1.00 98.62 180 ALA A CA 1
ATOM 1384 C C . ALA A 1 180 ? 7.894 -6.198 2.278 1.00 98.62 180 ALA A C 1
ATOM 1386 O O . ALA A 1 180 ? 8.832 -5.643 1.706 1.00 98.62 180 ALA A O 1
ATOM 1387 N N . PHE A 1 181 ? 7.104 -5.523 3.123 1.00 98.69 181 PHE A N 1
ATOM 1388 C CA . PHE A 1 181 ? 7.299 -4.097 3.421 1.00 98.69 181 PHE A CA 1
ATOM 1389 C C . PHE A 1 181 ? 8.654 -3.804 4.081 1.00 98.69 181 PHE A C 1
ATOM 1391 O O . PHE A 1 181 ? 9.223 -2.726 3.901 1.00 98.69 181 PHE A O 1
ATOM 1398 N N . GLY A 1 182 ? 9.216 -4.773 4.805 1.00 98.25 182 GLY A N 1
ATOM 1399 C CA . GLY A 1 182 ? 10.562 -4.694 5.364 1.00 98.25 182 GLY A CA 1
ATOM 1400 C C . GLY A 1 182 ? 11.655 -4.527 4.311 1.00 98.25 182 GLY A C 1
ATOM 1401 O O . GLY A 1 182 ? 12.656 -3.863 4.580 1.00 98.25 182 GLY A O 1
ATOM 1402 N N . GLU A 1 183 ? 11.472 -5.044 3.096 1.00 97.75 183 GLU A N 1
ATOM 1403 C CA . GLU A 1 183 ? 12.447 -4.870 2.014 1.00 97.75 183 GLU A CA 1
ATOM 1404 C C . GLU A 1 183 ? 12.554 -3.416 1.541 1.00 97.75 183 GLU A C 1
ATOM 1406 O O . GLU A 1 183 ? 13.646 -2.983 1.163 1.00 97.75 183 GLU A O 1
ATOM 1411 N N . LEU A 1 184 ? 11.474 -2.633 1.637 1.00 97.44 184 LEU A N 1
ATOM 1412 C CA . LEU A 1 184 ? 11.487 -1.201 1.318 1.00 97.44 184 LEU A CA 1
ATOM 1413 C C . LEU A 1 184 ? 12.352 -0.420 2.316 1.00 97.44 184 LEU A C 1
ATOM 1415 O O . LEU A 1 184 ? 13.060 0.509 1.933 1.00 97.44 184 LEU A O 1
ATOM 1419 N N . THR A 1 185 ? 12.364 -0.832 3.589 1.00 96.94 185 THR A N 1
ATOM 1420 C CA . THR A 1 185 ? 13.142 -0.163 4.651 1.00 96.94 185 THR A CA 1
ATOM 1421 C C . THR A 1 185 ? 14.656 -0.228 4.429 1.00 96.94 185 THR A C 1
ATOM 1423 O O . THR A 1 185 ? 15.404 0.587 4.973 1.00 96.94 185 THR A O 1
ATOM 1426 N N . LYS A 1 186 ? 15.109 -1.171 3.591 1.00 95.38 186 LYS A N 1
ATOM 1427 C CA . LYS A 1 186 ? 16.515 -1.354 3.211 1.00 95.38 186 LYS A CA 1
ATOM 1428 C C . LYS A 1 186 ? 16.964 -0.415 2.088 1.00 95.38 186 LYS A C 1
ATOM 1430 O O . LYS A 1 186 ? 18.157 -0.367 1.800 1.00 95.38 186 LYS A O 1
ATOM 1435 N N . SER A 1 187 ? 16.037 0.301 1.447 1.00 94.19 187 SER A N 1
ATOM 1436 C CA . SER A 1 187 ? 16.370 1.256 0.391 1.00 94.19 187 SER A CA 1
ATOM 1437 C C . SER A 1 187 ? 17.152 2.449 0.949 1.00 94.19 187 SER A C 1
ATOM 1439 O O . SER A 1 187 ? 16.970 2.880 2.096 1.00 94.19 187 SER A O 1
ATOM 1441 N N . GLN A 1 188 ? 18.036 3.001 0.118 1.00 92.69 188 GLN A N 1
ATOM 1442 C CA . GLN A 1 188 ? 18.713 4.265 0.415 1.00 92.69 188 GLN A CA 1
ATOM 1443 C C . GLN A 1 188 ? 17.795 5.468 0.163 1.00 92.69 188 GLN A C 1
ATOM 1445 O O . GLN A 1 188 ? 18.051 6.549 0.686 1.00 92.69 188 GLN A O 1
ATOM 1450 N N . GLN A 1 189 ? 16.703 5.269 -0.578 1.00 91.56 189 GLN A N 1
ATOM 1451 C CA . GLN A 1 189 ? 15.709 6.293 -0.866 1.00 91.56 189 GLN A CA 1
ATOM 1452 C C . GLN A 1 189 ? 14.758 6.453 0.319 1.00 91.56 189 GLN A C 1
ATOM 1454 O O . GLN A 1 189 ? 14.046 5.530 0.723 1.00 91.56 189 GLN A O 1
ATOM 1459 N N . GLU A 1 190 ? 14.745 7.657 0.883 1.00 93.50 190 GLU A N 1
ATOM 1460 C CA . GLU A 1 190 ? 14.033 7.956 2.126 1.00 93.50 190 GLU A CA 1
ATOM 1461 C C . GLU A 1 190 ? 12.522 7.751 2.002 1.00 93.50 190 GLU A C 1
ATOM 1463 O O . GLU A 1 190 ? 11.908 7.218 2.926 1.00 93.50 190 GLU A O 1
ATOM 1468 N N . TYR A 1 191 ? 11.946 8.081 0.842 1.00 93.62 191 TYR A N 1
ATOM 1469 C CA . TYR A 1 191 ? 10.534 7.850 0.552 1.00 93.62 191 TYR A CA 1
ATOM 1470 C C . TYR A 1 191 ? 10.137 6.383 0.759 1.00 93.62 191 TYR A C 1
ATOM 1472 O O . TYR A 1 191 ? 9.245 6.091 1.557 1.00 93.62 191 TYR A O 1
ATOM 1480 N N . TYR A 1 192 ? 10.846 5.444 0.119 1.00 95.50 192 TYR A N 1
ATOM 1481 C CA . TYR A 1 192 ? 10.580 4.011 0.280 1.00 95.50 192 TYR A CA 1
ATOM 1482 C C . TYR A 1 192 ? 10.841 3.539 1.703 1.00 95.50 192 TYR A C 1
ATOM 1484 O O . TYR A 1 192 ? 10.066 2.746 2.236 1.00 95.50 192 TYR A O 1
ATOM 1492 N N . LYS A 1 193 ? 11.887 4.056 2.354 1.00 96.94 193 LYS A N 1
ATOM 1493 C CA . LYS A 1 193 ? 12.190 3.696 3.739 1.00 96.94 193 LYS A CA 1
ATOM 1494 C C . LYS A 1 193 ? 11.040 4.046 4.682 1.00 96.94 193 LYS A C 1
ATOM 1496 O O . LYS A 1 193 ? 10.583 3.182 5.428 1.00 96.94 193 LYS A O 1
ATOM 1501 N N . VAL A 1 194 ? 10.547 5.283 4.625 1.00 98.06 194 VAL A N 1
ATOM 1502 C CA . VAL A 1 194 ? 9.431 5.744 5.464 1.00 98.06 194 VAL A CA 1
ATOM 1503 C C . VAL A 1 194 ? 8.142 5.015 5.096 1.00 98.06 194 VAL A C 1
ATOM 1505 O O . VAL A 1 194 ? 7.435 4.545 5.985 1.00 98.06 194 VAL A O 1
ATOM 1508 N N . ARG A 1 195 ? 7.858 4.848 3.801 1.00 97.50 195 ARG A N 1
ATOM 1509 C CA . ARG A 1 195 ? 6.673 4.128 3.320 1.00 97.50 195 ARG A CA 1
ATOM 1510 C C . ARG A 1 195 ? 6.647 2.676 3.807 1.00 97.50 195 ARG A C 1
ATOM 1512 O O . ARG A 1 195 ? 5.633 2.234 4.342 1.00 97.50 195 ARG A O 1
ATOM 1519 N N . GLY A 1 196 ? 7.783 1.981 3.734 1.00 98.38 196 GLY A N 1
ATOM 1520 C CA . GLY A 1 196 ? 7.957 0.636 4.283 1.00 98.38 196 GLY A CA 1
ATOM 1521 C C . GLY A 1 196 ? 7.725 0.577 5.794 1.00 98.38 196 GLY A C 1
ATOM 1522 O O . GLY A 1 196 ? 7.007 -0.300 6.261 1.00 98.38 196 GLY A O 1
ATOM 1523 N N . LEU A 1 197 ? 8.259 1.533 6.566 1.00 98.75 197 LEU A N 1
ATOM 1524 C CA . LEU A 1 197 ? 8.047 1.593 8.021 1.00 98.75 197 LEU A CA 1
ATOM 1525 C C . LEU A 1 197 ? 6.568 1.791 8.387 1.00 98.75 197 LEU A C 1
ATOM 1527 O O . LEU A 1 197 ? 6.059 1.099 9.269 1.00 98.75 197 LEU A O 1
ATOM 1531 N N . VAL A 1 198 ? 5.859 2.685 7.688 1.00 98.62 198 VAL A N 1
ATOM 1532 C CA . VAL A 1 198 ? 4.415 2.896 7.893 1.00 98.62 198 VAL A CA 1
ATOM 1533 C C . VAL A 1 198 ? 3.633 1.617 7.589 1.00 98.62 198 VAL A C 1
ATOM 1535 O O . VAL A 1 198 ? 2.809 1.197 8.402 1.00 98.62 198 VAL A O 1
ATOM 1538 N N . ALA A 1 199 ? 3.914 0.968 6.458 1.00 98.44 199 ALA A N 1
ATOM 1539 C CA . ALA A 1 199 ? 3.230 -0.256 6.053 1.00 98.44 199 ALA A CA 1
ATOM 1540 C C . ALA A 1 199 ? 3.530 -1.442 6.996 1.00 98.44 199 ALA A C 1
ATOM 1542 O O . ALA A 1 199 ? 2.619 -2.182 7.370 1.00 98.44 199 ALA A O 1
ATOM 1543 N N . GLN A 1 200 ? 4.773 -1.579 7.480 1.00 98.69 200 GLN A N 1
ATOM 1544 C CA . GLN A 1 200 ? 5.121 -2.542 8.534 1.00 98.69 200 GLN A CA 1
ATOM 1545 C C . GLN A 1 200 ? 4.327 -2.286 9.818 1.00 98.69 200 GLN A C 1
ATOM 1547 O O . GLN A 1 200 ? 3.781 -3.224 10.396 1.00 98.69 200 GLN A O 1
ATOM 1552 N N . GLY A 1 201 ? 4.227 -1.025 10.253 1.00 98.31 201 GLY A N 1
ATOM 1553 C CA . GLY A 1 201 ? 3.424 -0.651 11.417 1.00 98.31 201 GLY A CA 1
ATOM 1554 C C . GLY A 1 201 ? 1.959 -1.062 11.260 1.00 98.31 201 GLY A C 1
ATOM 1555 O O . GLY A 1 201 ? 1.387 -1.675 12.158 1.00 98.31 201 GLY A O 1
ATOM 1556 N N . GLN A 1 202 ? 1.363 -0.811 10.093 1.00 96.94 202 GLN A N 1
ATOM 1557 C CA . GLN A 1 202 ? -0.018 -1.206 9.796 1.00 96.94 202 GLN A CA 1
ATOM 1558 C C . GLN A 1 202 ? -0.210 -2.729 9.815 1.00 96.94 202 GLN A C 1
ATOM 1560 O O . GLN A 1 202 ? -1.172 -3.215 10.413 1.00 96.94 202 GLN A O 1
ATOM 1565 N N . ALA A 1 203 ? 0.715 -3.490 9.224 1.00 97.81 203 ALA A N 1
ATOM 1566 C CA . ALA A 1 203 ? 0.684 -4.950 9.269 1.00 97.81 203 ALA A CA 1
ATOM 1567 C C . ALA A 1 203 ? 0.793 -5.476 10.713 1.00 97.81 203 ALA A C 1
ATOM 1569 O O . ALA A 1 203 ? 0.033 -6.357 11.111 1.00 97.81 203 ALA A O 1
ATOM 1570 N N . LEU A 1 204 ? 1.674 -4.893 11.533 1.00 98.38 204 LEU A N 1
ATOM 1571 C CA . LEU A 1 204 ? 1.846 -5.256 12.944 1.00 98.38 204 LEU A CA 1
ATOM 1572 C C . LEU A 1 204 ? 0.589 -4.993 13.788 1.00 98.38 204 LEU A C 1
ATOM 1574 O O . LEU A 1 204 ? 0.286 -5.789 14.678 1.00 98.38 204 LEU A O 1
ATOM 1578 N N . ILE A 1 205 ? -0.178 -3.936 13.493 1.00 95.81 205 ILE A N 1
ATOM 1579 C CA . ILE A 1 205 ? -1.488 -3.706 14.129 1.00 95.81 205 ILE A CA 1
ATOM 1580 C C . ILE A 1 205 ? -2.441 -4.863 13.852 1.00 95.81 205 ILE A C 1
ATOM 1582 O O . ILE A 1 205 ? -3.061 -5.373 14.783 1.00 95.81 205 ILE A O 1
ATOM 1586 N N . GLN A 1 206 ? -2.527 -5.320 12.601 1.00 93.81 206 GLN A N 1
ATOM 1587 C CA . GLN A 1 206 ? -3.402 -6.442 12.247 1.00 93.81 206 GLN A CA 1
ATOM 1588 C C . GLN A 1 206 ? -2.939 -7.771 12.869 1.00 93.81 206 GLN A C 1
ATOM 1590 O O . GLN A 1 206 ? -3.753 -8.663 13.092 1.00 93.81 206 GLN A O 1
ATOM 1595 N N . GLN A 1 207 ? -1.656 -7.887 13.223 1.00 95.56 207 GLN A N 1
ATOM 1596 C CA . GLN A 1 207 ? -1.114 -9.008 14.001 1.00 95.56 207 GLN A CA 1
ATOM 1597 C C . GLN A 1 207 ? -1.349 -8.879 15.522 1.00 95.56 207 GLN A C 1
ATOM 1599 O O . GLN A 1 207 ? -0.906 -9.741 16.279 1.00 95.56 207 GLN A O 1
ATOM 1604 N N . GLY A 1 208 ? -1.974 -7.797 16.003 1.00 95.00 208 GLY A N 1
ATOM 1605 C CA . GLY A 1 208 ? -2.144 -7.520 17.435 1.00 95.00 208 GLY A CA 1
ATOM 1606 C C . GLY A 1 208 ? -0.855 -7.093 18.152 1.00 95.00 208 GLY A C 1
ATOM 1607 O O . GLY A 1 208 ? -0.814 -7.028 19.379 1.00 95.00 208 GLY A O 1
ATOM 1608 N N . LYS A 1 209 ? 0.213 -6.778 17.412 1.00 97.69 209 LYS A N 1
ATOM 1609 C CA . LYS A 1 209 ? 1.537 -6.424 17.946 1.00 97.69 209 LYS A CA 1
ATOM 1610 C C . LYS A 1 209 ? 1.676 -4.908 18.119 1.00 97.69 209 LYS A C 1
ATOM 1612 O O . LYS A 1 209 ? 2.588 -4.286 17.576 1.00 97.69 209 LYS A O 1
ATOM 1617 N N . ALA A 1 210 ? 0.768 -4.310 18.893 1.00 96.75 210 ALA A N 1
ATOM 1618 C CA . ALA A 1 210 ? 0.626 -2.856 19.026 1.00 96.75 210 ALA A CA 1
ATOM 1619 C C . ALA A 1 210 ? 1.930 -2.133 19.416 1.00 96.75 210 ALA A C 1
ATOM 1621 O O . ALA A 1 210 ? 2.294 -1.148 18.783 1.00 96.75 210 ALA A O 1
ATOM 1622 N N . SER A 1 211 ? 2.692 -2.652 20.386 1.00 96.38 211 SER A N 1
ATOM 1623 C CA . SER A 1 211 ? 3.958 -2.025 20.804 1.00 96.38 211 SER A CA 1
ATOM 1624 C C . SER A 1 211 ? 5.025 -2.024 19.703 1.00 96.38 211 SER A C 1
ATOM 1626 O O . SER A 1 211 ? 5.774 -1.060 19.569 1.00 96.38 211 SER A O 1
ATOM 1628 N N . GLN A 1 212 ? 5.092 -3.082 18.886 1.00 98.12 212 GLN A N 1
ATOM 1629 C CA . GLN A 1 212 ? 6.023 -3.134 17.754 1.00 98.12 212 GLN A CA 1
ATOM 1630 C C . GLN A 1 212 ? 5.566 -2.203 16.627 1.00 98.12 212 GLN A C 1
ATOM 1632 O O . GLN A 1 212 ? 6.394 -1.535 16.012 1.00 98.12 212 GLN A O 1
ATOM 1637 N N . ALA A 1 213 ? 4.254 -2.119 16.385 1.00 98.50 213 ALA A N 1
ATOM 1638 C CA . ALA A 1 213 ? 3.694 -1.169 15.432 1.00 98.50 213 ALA A CA 1
ATOM 1639 C C . ALA A 1 213 ? 4.032 0.276 15.820 1.00 98.50 213 ALA A C 1
ATOM 1641 O O . ALA A 1 213 ? 4.505 1.045 14.986 1.00 98.50 213 ALA A O 1
ATOM 1642 N N . GLU A 1 214 ? 3.861 0.627 17.098 1.00 98.12 214 GLU A N 1
ATOM 1643 C CA . GLU A 1 214 ? 4.205 1.951 17.616 1.00 98.12 214 GLU A CA 1
ATOM 1644 C C . GLU A 1 214 ? 5.685 2.282 17.385 1.00 98.12 214 GLU A C 1
ATOM 1646 O O . GLU A 1 214 ? 6.005 3.387 16.946 1.00 98.12 214 GLU A O 1
ATOM 1651 N N . GLN A 1 215 ? 6.588 1.316 17.598 1.00 98.38 215 GLN A N 1
ATOM 1652 C CA . GLN A 1 215 ? 8.008 1.486 17.291 1.00 98.38 215 GLN A CA 1
ATOM 1653 C C . GLN A 1 215 ? 8.234 1.798 15.805 1.00 98.38 215 GLN A C 1
ATOM 1655 O O . GLN A 1 215 ? 8.925 2.762 15.492 1.00 98.38 215 GLN A O 1
ATOM 1660 N N . LYS A 1 216 ? 7.605 1.052 14.886 1.00 98.69 216 LYS A N 1
ATOM 1661 C CA . LYS A 1 216 ? 7.729 1.310 13.441 1.00 98.69 216 LYS A CA 1
ATOM 1662 C C . LYS A 1 216 ? 7.215 2.686 13.037 1.00 98.69 216 LYS A C 1
ATOM 1664 O O . LYS A 1 216 ? 7.845 3.354 12.219 1.00 98.69 216 LYS A O 1
ATOM 1669 N N . PHE A 1 217 ? 6.111 3.140 13.626 1.00 98.69 217 PHE A N 1
ATOM 1670 C CA . PHE A 1 217 ? 5.616 4.490 13.375 1.00 98.69 217 PHE A CA 1
ATOM 1671 C C . PHE A 1 217 ? 6.539 5.561 13.964 1.00 98.69 217 PHE A C 1
ATOM 1673 O O . PHE A 1 217 ? 6.772 6.570 13.309 1.00 98.69 217 PHE A O 1
ATOM 1680 N N . ASN A 1 218 ? 7.118 5.344 15.147 1.00 98.50 218 ASN A N 1
ATOM 1681 C CA . ASN A 1 218 ? 8.124 6.250 15.708 1.00 98.50 218 ASN A CA 1
ATOM 1682 C C . ASN A 1 218 ? 9.363 6.358 14.807 1.00 98.50 218 ASN A C 1
ATOM 1684 O O . ASN A 1 218 ? 9.803 7.472 14.524 1.00 98.50 218 ASN A O 1
ATOM 1688 N N . ASP A 1 219 ? 9.868 5.231 14.299 1.00 98.50 219 ASP A N 1
ATOM 1689 C CA . ASP A 1 219 ? 10.980 5.209 13.345 1.00 98.50 219 ASP A CA 1
ATOM 1690 C C . ASP A 1 219 ? 10.615 5.993 12.070 1.00 98.50 219 ASP A C 1
ATOM 1692 O O . ASP A 1 219 ? 11.405 6.807 11.592 1.00 98.50 219 ASP A O 1
ATOM 1696 N N . ALA A 1 220 ? 9.397 5.808 11.541 1.00 98.56 220 ALA A N 1
ATOM 1697 C CA . ALA A 1 220 ? 8.915 6.541 10.370 1.00 98.56 220 ALA A CA 1
ATOM 1698 C C . ALA A 1 220 ? 8.893 8.060 10.613 1.00 98.56 220 ALA A C 1
ATOM 1700 O O . ALA A 1 220 ? 9.412 8.814 9.791 1.00 98.56 220 ALA A O 1
ATOM 1701 N N . LEU A 1 221 ? 8.355 8.499 11.759 1.00 98.38 221 LEU A N 1
ATOM 1702 C CA . LEU A 1 221 ? 8.283 9.913 12.146 1.00 98.38 221 LEU A CA 1
ATOM 1703 C C . LEU A 1 221 ? 9.664 10.543 12.332 1.00 98.38 221 LEU A C 1
ATOM 1705 O O . LEU A 1 221 ? 9.862 11.700 11.969 1.00 98.38 221 LEU A O 1
ATOM 1709 N N . GLN A 1 222 ? 10.622 9.796 12.882 1.00 97.94 222 GLN A N 1
ATOM 1710 C CA . GLN A 1 222 ? 11.997 10.268 13.022 1.00 97.94 222 GLN A CA 1
ATOM 1711 C C . GLN A 1 222 ? 12.653 10.473 11.650 1.00 97.94 222 GLN A C 1
ATOM 1713 O O . GLN A 1 222 ? 13.320 11.481 11.427 1.00 97.94 222 GLN A O 1
ATOM 1718 N N . GLN A 1 223 ? 12.458 9.536 10.720 1.00 96.88 223 GLN A N 1
ATOM 1719 C CA . GLN A 1 223 ? 13.051 9.600 9.381 1.00 96.88 223 GLN A CA 1
ATOM 1720 C C . GLN A 1 223 ? 12.429 10.690 8.496 1.00 96.88 223 GLN A C 1
ATOM 1722 O O . GLN A 1 223 ? 13.108 11.226 7.614 1.00 96.88 223 GLN A O 1
ATOM 1727 N N . SER A 1 224 ? 11.156 11.026 8.726 1.00 97.06 224 SER A N 1
ATOM 1728 C CA . SER A 1 224 ? 10.406 12.011 7.942 1.00 97.06 224 SER A CA 1
ATOM 1729 C C . SER A 1 224 ? 10.340 13.410 8.569 1.00 97.06 224 SER A C 1
ATOM 1731 O O . SER A 1 224 ? 9.718 14.315 8.005 1.00 97.06 224 SER A O 1
ATOM 1733 N N . GLN A 1 225 ? 10.975 13.616 9.726 1.00 94.38 225 GLN A N 1
ATOM 1734 C CA . GLN A 1 225 ? 10.905 14.873 10.466 1.00 94.38 225 GLN A CA 1
ATOM 1735 C C . GLN A 1 225 ? 11.402 16.063 9.629 1.00 94.38 225 GLN A C 1
ATOM 1737 O O . GLN A 1 225 ? 12.540 16.084 9.167 1.00 94.38 225 GLN A O 1
ATOM 1742 N N . GLY A 1 226 ? 10.546 17.079 9.474 1.00 92.62 226 GLY A N 1
ATOM 1743 C CA . GLY A 1 226 ? 10.874 18.322 8.765 1.00 92.62 226 GLY A CA 1
ATOM 1744 C C . GLY A 1 226 ? 10.963 18.200 7.240 1.00 92.62 226 GLY A C 1
ATOM 1745 O O . GLY A 1 226 ? 11.401 19.149 6.596 1.00 92.62 226 GLY A O 1
ATOM 1746 N N . LYS A 1 227 ? 10.562 17.062 6.661 1.00 94.50 227 LYS A N 1
ATOM 1747 C CA . LYS A 1 227 ? 10.643 16.797 5.218 1.00 94.50 227 LYS A CA 1
ATOM 1748 C C . LYS A 1 227 ? 9.283 16.973 4.554 1.00 94.50 227 LYS A C 1
ATOM 1750 O O . LYS A 1 227 ? 8.362 16.188 4.784 1.00 94.50 227 LYS A O 1
ATOM 1755 N N . GLU A 1 228 ? 9.153 18.030 3.757 1.00 92.94 228 GLU A N 1
ATOM 1756 C CA . GLU A 1 228 ? 7.890 18.405 3.107 1.00 92.94 228 GLU A CA 1
ATOM 1757 C C . GLU A 1 228 ? 7.431 17.371 2.072 1.00 92.94 228 GLU A C 1
ATOM 1759 O O . GLU A 1 228 ? 6.247 17.042 2.011 1.00 92.94 228 GLU A O 1
ATOM 1764 N N . ASP A 1 229 ? 8.366 16.788 1.322 1.00 90.19 229 ASP A N 1
ATOM 1765 C CA . ASP A 1 229 ? 8.120 15.720 0.347 1.00 90.19 229 ASP A CA 1
ATOM 1766 C C . ASP A 1 229 ? 7.591 14.428 0.995 1.00 90.19 229 ASP A C 1
ATOM 1768 O O . ASP A 1 229 ? 6.903 13.637 0.349 1.00 90.19 229 ASP A O 1
ATOM 1772 N N . LEU A 1 230 ? 7.835 14.239 2.296 1.00 95.62 230 LEU A N 1
ATOM 1773 C CA . LEU A 1 230 ? 7.345 13.100 3.076 1.00 95.62 230 LEU A CA 1
ATOM 1774 C C . LEU A 1 230 ? 6.133 13.439 3.954 1.00 95.62 230 LEU A C 1
ATOM 1776 O O . LEU A 1 230 ? 5.665 12.576 4.699 1.00 95.62 230 LEU A O 1
ATOM 1780 N N . ALA A 1 231 ? 5.576 14.653 3.868 1.00 94.31 231 ALA A N 1
ATOM 1781 C CA . ALA A 1 231 ? 4.524 15.126 4.771 1.00 94.31 231 ALA A CA 1
ATOM 1782 C C . ALA A 1 231 ? 3.297 14.195 4.831 1.00 94.31 231 ALA A C 1
ATOM 1784 O O . ALA A 1 231 ? 2.759 13.951 5.910 1.00 94.31 231 ALA A O 1
ATOM 1785 N N . SER A 1 232 ? 2.871 13.625 3.699 1.00 93.62 232 SER A N 1
ATOM 1786 C CA . SER A 1 232 ? 1.742 12.678 3.660 1.00 93.62 232 SER A CA 1
ATOM 1787 C C . SER A 1 232 ? 2.036 11.374 4.420 1.00 93.62 232 SER A C 1
ATOM 1789 O O . SER A 1 232 ? 1.199 10.875 5.183 1.00 93.62 232 SER A O 1
ATOM 1791 N N . LEU A 1 233 ? 3.257 10.848 4.281 1.00 96.38 233 LEU A N 1
ATOM 1792 C CA . LEU A 1 233 ? 3.706 9.660 5.010 1.00 96.38 233 LEU A CA 1
ATOM 1793 C C . LEU A 1 233 ? 3.880 9.959 6.502 1.00 96.38 233 LEU A C 1
ATOM 1795 O O . LEU A 1 233 ? 3.474 9.144 7.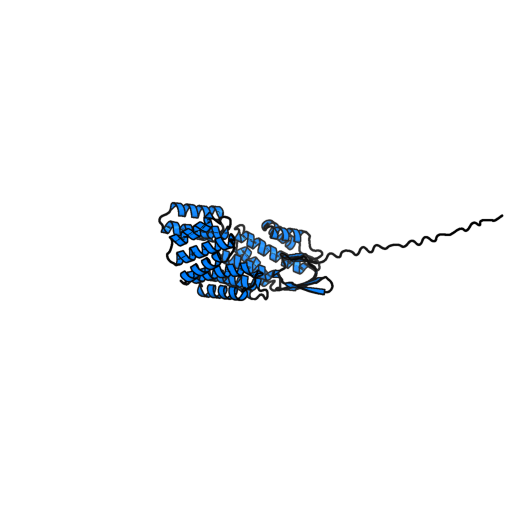326 1.00 96.38 233 LEU A O 1
ATOM 1799 N N . THR A 1 234 ? 4.384 11.145 6.857 1.00 97.50 234 THR A N 1
ATOM 1800 C CA . THR A 1 234 ? 4.462 11.618 8.248 1.00 97.50 234 THR A CA 1
ATOM 1801 C C . THR A 1 234 ? 3.086 11.613 8.906 1.00 97.50 234 THR A C 1
ATOM 1803 O O . THR A 1 234 ? 2.915 11.032 9.974 1.00 97.50 234 THR A O 1
ATOM 1806 N N . LYS A 1 235 ? 2.073 12.189 8.248 1.00 97.06 235 LYS A N 1
ATOM 1807 C CA . LYS A 1 235 ? 0.696 12.203 8.765 1.00 97.06 235 LYS A CA 1
ATOM 1808 C C . LYS A 1 235 ? 0.117 10.794 8.895 1.00 97.06 235 LYS A C 1
ATOM 1810 O O . LYS A 1 235 ? -0.522 10.471 9.894 1.00 97.06 235 LYS A O 1
ATOM 1815 N N . SER A 1 236 ? 0.394 9.927 7.921 1.00 96.81 236 SER A N 1
ATOM 1816 C CA . SER A 1 236 ? -0.007 8.516 7.975 1.00 96.81 236 SER A CA 1
ATOM 1817 C C . SER A 1 236 ? 0.649 7.775 9.148 1.00 96.81 236 SER A C 1
ATOM 1819 O O . SER A 1 236 ? -0.021 7.002 9.830 1.00 96.81 236 SER A O 1
ATOM 1821 N N . ALA A 1 237 ? 1.925 8.051 9.437 1.00 98.38 237 ALA A N 1
ATOM 1822 C CA . ALA A 1 237 ? 2.623 7.523 10.605 1.00 98.38 237 ALA A CA 1
ATOM 1823 C C . ALA A 1 237 ? 2.041 8.052 11.926 1.00 98.38 237 ALA A C 1
ATOM 1825 O O . ALA A 1 237 ? 1.905 7.277 12.868 1.00 98.38 237 ALA A O 1
ATOM 1826 N N . GLN A 1 238 ? 1.654 9.332 12.007 1.00 98.44 238 GLN A N 1
ATOM 1827 C CA . GLN A 1 238 ? 1.014 9.905 13.203 1.00 98.44 238 GLN A CA 1
ATOM 1828 C C . GLN A 1 238 ? -0.316 9.210 13.516 1.00 98.44 238 GLN A C 1
ATOM 1830 O O . GLN A 1 238 ? -0.539 8.793 14.651 1.00 98.44 238 GLN A O 1
ATOM 1835 N N . LEU A 1 239 ? -1.172 9.020 12.506 1.00 98.25 239 LEU A N 1
ATOM 1836 C CA . LEU A 1 239 ? -2.437 8.297 12.670 1.00 98.25 239 LEU A CA 1
ATOM 1837 C C . LEU A 1 239 ? -2.215 6.826 13.037 1.00 98.25 239 LEU A C 1
ATOM 1839 O O . LEU A 1 239 ? -2.842 6.319 13.965 1.00 98.25 239 LEU A O 1
ATOM 1843 N N . GLY A 1 240 ? -1.280 6.154 12.359 1.00 97.94 240 GLY A N 1
ATOM 1844 C CA . GLY A 1 240 ? -0.906 4.778 12.678 1.00 97.94 240 GLY A CA 1
ATOM 1845 C C . GLY A 1 240 ? -0.399 4.627 14.114 1.00 97.94 240 GLY A C 1
ATOM 1846 O O . GLY A 1 240 ? -0.831 3.722 14.828 1.00 97.94 240 GLY A O 1
ATOM 1847 N N . LYS A 1 241 ? 0.454 5.554 14.570 1.00 98.62 241 LYS A N 1
ATOM 1848 C CA . LYS A 1 241 ? 0.945 5.608 15.950 1.00 98.62 241 LYS A CA 1
ATOM 1849 C C . LYS A 1 241 ? -0.201 5.769 16.940 1.00 98.62 241 LYS A C 1
ATOM 1851 O O . LYS A 1 241 ? -0.263 5.009 17.898 1.00 98.62 241 LYS A O 1
ATOM 1856 N N . ALA A 1 242 ? -1.118 6.706 16.707 1.00 98.38 242 ALA A N 1
ATOM 1857 C CA . ALA A 1 242 ? -2.280 6.883 17.571 1.00 98.38 242 ALA A CA 1
ATOM 1858 C C . ALA A 1 242 ? -3.136 5.604 17.639 1.00 98.38 242 ALA A C 1
ATOM 1860 O O . ALA A 1 242 ? -3.512 5.175 18.728 1.00 98.38 242 ALA A O 1
ATOM 1861 N N . GLY A 1 243 ? -3.363 4.931 16.507 1.00 97.25 243 GLY A N 1
ATOM 1862 C CA . GLY A 1 243 ? -4.016 3.619 16.480 1.00 97.25 243 GLY A CA 1
ATOM 1863 C C . GLY A 1 243 ? -3.272 2.563 17.309 1.00 97.25 243 GLY A C 1
ATOM 1864 O O . GLY A 1 243 ? -3.889 1.850 18.099 1.00 97.25 243 GLY A O 1
ATOM 1865 N N . ALA A 1 244 ? -1.942 2.501 17.201 1.00 98.06 244 ALA A N 1
ATOM 1866 C CA . ALA A 1 244 ? -1.102 1.603 17.998 1.00 98.06 244 ALA A CA 1
ATOM 1867 C C . ALA A 1 244 ? -1.198 1.882 19.504 1.00 98.06 244 ALA A C 1
ATOM 1869 O O . ALA A 1 244 ? -1.397 0.961 20.294 1.00 98.06 244 ALA A O 1
ATOM 1870 N N . MET A 1 245 ? -1.119 3.157 19.886 1.00 97.88 245 MET A N 1
ATOM 1871 C CA . MET A 1 245 ? -1.263 3.625 21.264 1.00 97.88 245 MET A CA 1
ATOM 1872 C C . MET A 1 245 ? -2.647 3.284 21.829 1.00 97.88 245 MET A C 1
ATOM 1874 O O . MET A 1 245 ? -2.771 2.807 22.953 1.00 97.88 245 MET A O 1
ATOM 1878 N N . ALA A 1 246 ? -3.714 3.478 21.051 1.00 97.12 246 ALA A N 1
ATOM 1879 C CA . ALA A 1 246 ? -5.056 3.101 21.478 1.00 97.12 246 ALA A CA 1
ATOM 1880 C C . ALA A 1 246 ? -5.192 1.585 21.677 1.00 97.12 246 ALA A C 1
ATOM 1882 O O . ALA A 1 246 ? -5.740 1.158 22.692 1.00 97.12 246 ALA A O 1
ATOM 1883 N N . ALA A 1 247 ? -4.635 0.779 20.769 1.00 95.00 247 ALA A N 1
ATOM 1884 C CA . ALA A 1 247 ? -4.620 -0.679 20.891 1.00 95.00 247 ALA A CA 1
ATOM 1885 C C . ALA A 1 247 ? -3.796 -1.182 22.095 1.00 95.00 247 ALA A C 1
ATOM 1887 O O . ALA A 1 247 ? -4.052 -2.272 22.599 1.00 95.00 247 ALA A O 1
ATOM 1888 N N . SER A 1 248 ? -2.829 -0.395 22.580 1.00 94.56 248 SER A N 1
ATOM 1889 C CA . SER A 1 248 ? -2.053 -0.678 23.797 1.00 94.56 248 SER A CA 1
ATOM 1890 C C . SER A 1 248 ? -2.636 -0.036 25.069 1.00 94.56 248 SER A C 1
ATOM 1892 O O . SER A 1 248 ? -2.027 -0.118 26.137 1.00 94.56 248 SER A O 1
ATOM 1894 N N . GLY A 1 249 ? -3.823 0.578 24.987 1.00 94.62 249 GLY A N 1
ATOM 1895 C CA . GLY A 1 249 ? -4.545 1.168 26.121 1.00 94.62 249 GLY A CA 1
ATOM 1896 C C . GLY A 1 249 ? -4.203 2.632 26.429 1.00 94.62 249 GLY A C 1
ATOM 1897 O O . GLY A 1 249 ? -4.788 3.225 27.335 1.00 94.62 249 GLY A O 1
ATOM 1898 N N . GLN A 1 250 ? -3.311 3.267 25.667 1.00 97.12 250 GLN A N 1
ATOM 1899 C CA . GLN A 1 250 ? -2.943 4.685 25.796 1.00 97.12 250 GLN A CA 1
ATOM 1900 C C . GLN A 1 250 ? -3.934 5.610 25.066 1.00 97.12 250 GLN A C 1
ATOM 1902 O O . GLN A 1 250 ? -3.563 6.569 24.385 1.00 97.12 250 GLN A O 1
ATOM 1907 N N . THR A 1 251 ? -5.228 5.337 25.205 1.00 96.88 251 THR A N 1
ATOM 1908 C CA . THR A 1 251 ? -6.267 5.932 24.358 1.00 96.88 251 THR A CA 1
ATOM 1909 C C . THR A 1 251 ? -6.407 7.447 24.511 1.00 96.88 251 THR A C 1
ATOM 1911 O O . THR A 1 251 ? -6.620 8.138 23.521 1.00 96.88 251 THR A O 1
ATOM 1914 N N . LYS A 1 252 ? -6.222 8.002 25.718 1.00 97.19 252 LYS A N 1
ATOM 1915 C CA . LYS A 1 252 ? -6.273 9.461 25.942 1.00 97.19 252 LYS A CA 1
ATOM 1916 C C . LYS A 1 252 ? -5.200 10.208 25.148 1.00 97.19 252 LYS A C 1
ATOM 1918 O O . LYS A 1 252 ? -5.491 11.232 24.541 1.00 97.19 252 LYS A O 1
ATOM 1923 N N . GLN A 1 253 ? -3.975 9.685 25.149 1.00 97.75 253 GLN A N 1
ATOM 1924 C CA . GLN A 1 253 ? -2.860 10.279 24.409 1.00 97.75 253 GLN A CA 1
ATOM 1925 C C . GLN A 1 253 ? -3.054 10.110 22.900 1.00 97.75 253 GLN A C 1
ATOM 1927 O O . GLN A 1 253 ? -2.764 11.030 22.142 1.00 97.75 253 GLN A O 1
ATOM 1932 N N . ALA A 1 254 ? -3.591 8.963 22.471 1.00 98.25 254 ALA A N 1
ATOM 1933 C CA . ALA A 1 254 ? -3.937 8.723 21.075 1.00 98.25 254 ALA A CA 1
ATOM 1934 C C . ALA A 1 254 ? -4.988 9.721 20.558 1.00 98.25 254 ALA A C 1
ATOM 1936 O O . ALA A 1 254 ? -4.784 10.324 19.509 1.00 98.25 254 ALA A O 1
ATOM 1937 N N . ILE A 1 255 ? -6.071 9.944 21.312 1.00 98.62 255 ILE A N 1
ATOM 1938 C CA . ILE A 1 255 ? -7.119 10.918 20.963 1.00 98.62 255 ILE A CA 1
ATOM 1939 C C . ILE A 1 255 ? -6.516 12.315 20.820 1.00 98.62 255 ILE A C 1
ATOM 1941 O O . ILE A 1 255 ? -6.662 12.928 19.765 1.00 98.62 255 ILE A O 1
ATOM 1945 N N . GLN A 1 256 ? -5.774 12.770 21.836 1.00 98.31 256 GLN A N 1
ATOM 1946 C CA . GLN A 1 256 ? -5.129 14.082 21.814 1.00 98.31 256 GLN A CA 1
ATOM 1947 C C . GLN A 1 256 ? -4.211 14.241 20.592 1.00 98.31 256 GLN A C 1
ATOM 1949 O O . GLN A 1 256 ? -4.267 15.260 19.912 1.00 98.31 256 GLN A O 1
ATOM 1954 N N . MET A 1 257 ? -3.412 13.220 20.268 1.00 98.06 257 MET A N 1
ATOM 1955 C CA . MET A 1 257 ? -2.519 13.244 19.108 1.00 98.06 257 MET A CA 1
ATOM 1956 C C . MET A 1 257 ? -3.276 13.425 17.785 1.00 98.06 257 MET A C 1
ATOM 1958 O O . MET A 1 257 ? -2.830 14.183 16.923 1.00 98.06 257 MET A O 1
ATOM 1962 N N . VAL A 1 258 ? -4.412 12.744 17.603 1.00 98.50 258 VAL A N 1
ATOM 1963 C CA . VAL A 1 258 ? -5.205 12.871 16.369 1.00 98.50 258 VAL A CA 1
ATOM 1964 C C . VAL A 1 258 ? -5.929 14.217 16.308 1.00 98.50 258 VAL A C 1
ATOM 1966 O O . VAL A 1 258 ? -5.970 14.836 15.247 1.00 98.50 258 VAL A O 1
ATOM 1969 N N . GLU A 1 259 ? -6.462 14.705 17.429 1.00 97.94 259 GLU A N 1
ATOM 1970 C CA . GLU A 1 259 ? -7.090 16.030 17.508 1.00 97.94 259 GLU A CA 1
ATOM 1971 C C . GLU A 1 259 ? -6.087 17.153 17.208 1.00 97.94 259 GLU A C 1
ATOM 1973 O O . GLU A 1 259 ? -6.379 18.053 16.423 1.00 97.94 259 GLU A O 1
ATOM 1978 N N . GLU A 1 260 ? -4.877 17.080 17.766 1.00 97.88 260 GLU A N 1
ATOM 1979 C CA . GLU A 1 260 ? -3.792 18.021 17.471 1.00 97.88 260 GLU A CA 1
ATOM 1980 C C . GLU A 1 260 ? -3.378 17.975 15.996 1.00 97.88 260 GLU A C 1
ATOM 1982 O O . GLU A 1 260 ? -3.136 19.023 15.393 1.00 97.88 260 GLU A O 1
ATOM 1987 N N . LEU A 1 261 ? -3.325 16.786 15.387 1.00 96.94 261 LEU A N 1
ATOM 1988 C CA . LEU A 1 261 ? -3.032 16.644 13.961 1.00 96.94 261 LEU A CA 1
ATOM 1989 C C . LEU A 1 261 ? -4.090 17.332 13.089 1.00 96.94 261 LEU A C 1
ATOM 1991 O O . LEU A 1 261 ? -3.734 18.042 12.145 1.00 96.94 261 LEU A O 1
ATOM 1995 N N . LEU A 1 262 ? -5.371 17.134 13.407 1.00 96.94 262 LEU A N 1
ATOM 1996 C CA . LEU A 1 262 ? -6.484 17.769 12.701 1.00 96.94 262 LEU A CA 1
ATOM 1997 C C . LEU A 1 262 ? -6.470 19.292 12.875 1.00 96.94 262 LEU A C 1
ATOM 1999 O O . LEU A 1 262 ? -6.641 20.013 11.901 1.00 96.94 262 LEU A O 1
ATOM 2003 N N . ASN A 1 263 ? -6.197 19.794 14.081 1.00 96.50 263 ASN A N 1
ATOM 2004 C CA . ASN A 1 263 ? -6.156 21.236 14.349 1.00 96.50 263 ASN A CA 1
ATOM 2005 C C . ASN A 1 263 ? -5.001 21.958 13.634 1.00 96.50 263 ASN A C 1
ATOM 2007 O O . ASN A 1 263 ? -5.114 23.143 13.328 1.00 96.50 263 ASN A O 1
ATOM 2011 N N . ASN A 1 264 ? -3.894 21.256 13.374 1.00 94.88 264 ASN A N 1
ATOM 2012 C CA . ASN A 1 264 ? -2.696 21.819 12.742 1.00 94.88 264 ASN A CA 1
ATOM 2013 C C . ASN A 1 264 ? -2.589 21.516 11.239 1.00 94.88 264 ASN A C 1
ATOM 2015 O O . ASN A 1 264 ? -1.594 21.880 10.609 1.00 94.88 264 ASN A O 1
ATOM 2019 N N . SER A 1 265 ? -3.577 20.835 10.656 1.00 92.56 265 SER A N 1
ATOM 2020 C CA . SER A 1 265 ? -3.592 20.503 9.233 1.00 92.56 265 SER A CA 1
ATOM 2021 C C . SER A 1 265 ? -4.697 21.270 8.510 1.00 92.56 265 SER A C 1
ATOM 2023 O O . SER A 1 265 ? -5.784 21.420 9.058 1.00 92.56 265 SER A O 1
ATOM 2025 N N . PRO A 1 266 ? -4.469 21.723 7.263 1.00 93.06 266 PRO A N 1
ATOM 2026 C CA . PRO A 1 266 ? -5.579 22.133 6.415 1.00 93.06 266 PRO A CA 1
ATOM 2027 C C . PRO A 1 266 ? -6.502 20.937 6.163 1.00 93.06 266 PRO A C 1
ATOM 2029 O O . PRO A 1 266 ? -6.040 19.789 6.131 1.00 93.06 266 PRO A O 1
ATOM 2032 N N . GLU A 1 267 ? -7.790 21.217 5.964 1.00 90.19 267 GLU A N 1
ATOM 2033 C CA . GLU A 1 267 ? -8.758 20.171 5.657 1.00 90.19 267 GLU A CA 1
ATOM 2034 C C . GLU A 1 267 ? -8.405 19.479 4.337 1.00 90.19 267 GLU A C 1
ATOM 2036 O O . GLU A 1 267 ? -8.316 20.103 3.281 1.00 90.19 267 GLU A O 1
ATOM 2041 N N . ASP A 1 268 ? -8.198 18.168 4.429 1.00 93.88 268 ASP A N 1
ATOM 2042 C CA . ASP A 1 268 ? -7.938 17.263 3.318 1.00 93.88 268 ASP A CA 1
ATOM 2043 C C . ASP A 1 268 ? -8.805 16.021 3.520 1.00 93.88 268 ASP A C 1
ATOM 2045 O O . ASP A 1 268 ? -8.763 15.398 4.586 1.00 93.88 268 ASP A O 1
ATOM 2049 N N . SER A 1 269 ? -9.605 15.658 2.512 1.00 95.88 269 SER A N 1
ATOM 2050 C CA . SER A 1 269 ? -10.602 14.593 2.664 1.00 95.88 269 SER A CA 1
ATOM 2051 C C . SER A 1 269 ? -9.976 13.257 3.056 1.00 95.88 269 SER A C 1
ATOM 2053 O O . SER A 1 269 ? -10.543 12.541 3.878 1.00 95.88 269 SER A O 1
ATOM 2055 N N . GLN A 1 270 ? -8.813 12.907 2.495 1.00 95.44 270 GLN A N 1
ATOM 2056 C CA . GLN A 1 270 ? -8.178 11.625 2.799 1.00 95.44 270 GLN A CA 1
ATOM 2057 C C . GLN A 1 270 ? -7.637 11.598 4.228 1.00 95.44 270 GLN A C 1
ATOM 2059 O O . GLN A 1 270 ? -7.850 10.619 4.948 1.00 95.44 270 GLN A O 1
ATOM 2064 N N . LEU A 1 271 ? -6.954 12.665 4.646 1.00 96.38 271 LEU A N 1
ATOM 2065 C CA . LEU A 1 271 ? -6.431 12.811 5.997 1.00 96.38 271 LEU A CA 1
ATOM 2066 C C . LEU A 1 271 ? -7.555 12.791 7.033 1.00 96.38 271 LEU A C 1
ATOM 2068 O O . LEU A 1 271 ? -7.477 12.029 7.994 1.00 96.38 271 LEU A O 1
ATOM 2072 N N . TYR A 1 272 ? -8.599 13.598 6.834 1.00 98.06 272 TYR A N 1
ATOM 2073 C CA . TYR A 1 272 ? -9.684 13.754 7.802 1.00 98.06 272 TYR A CA 1
ATOM 2074 C C . TYR A 1 272 ? -10.515 12.479 7.922 1.00 98.06 272 TYR A C 1
ATOM 2076 O O . TYR A 1 272 ? -10.817 12.057 9.036 1.00 98.06 272 TYR A O 1
ATOM 2084 N N . ALA A 1 273 ? -10.807 11.799 6.809 1.00 98.12 273 ALA A N 1
ATOM 2085 C CA . ALA A 1 273 ? -11.497 10.513 6.843 1.00 98.12 273 ALA A CA 1
ATOM 2086 C C . ALA A 1 273 ? -10.716 9.462 7.657 1.00 98.12 273 ALA A C 1
ATOM 2088 O O . ALA A 1 273 ? -11.271 8.816 8.547 1.00 98.12 273 ALA A O 1
ATOM 2089 N N . LYS A 1 274 ? -9.403 9.334 7.417 1.00 97.62 274 LYS A N 1
ATOM 2090 C CA . LYS A 1 274 ? -8.532 8.412 8.170 1.00 97.62 274 LYS A CA 1
ATOM 2091 C C . LYS A 1 274 ? -8.408 8.806 9.646 1.00 97.62 274 LYS A C 1
ATOM 2093 O O . LYS A 1 274 ? -8.416 7.943 10.526 1.00 97.62 274 LYS A O 1
ATOM 2098 N N . ALA A 1 275 ? -8.308 10.102 9.930 1.00 98.50 275 ALA A N 1
ATOM 2099 C CA . ALA A 1 275 ? -8.222 10.626 11.287 1.00 98.50 275 ALA A CA 1
ATOM 2100 C C . ALA A 1 275 ? -9.505 10.362 12.083 1.00 98.50 275 ALA A C 1
ATOM 2102 O O . ALA A 1 275 ? -9.429 9.884 13.212 1.00 98.50 275 ALA A O 1
ATOM 2103 N N . TYR A 1 276 ? -10.683 10.583 11.495 1.00 98.75 276 TYR A N 1
ATOM 2104 C CA . TYR A 1 276 ? -11.950 10.282 12.159 1.00 98.75 276 TYR A CA 1
ATOM 2105 C C . TYR A 1 276 ? -12.171 8.781 12.364 1.00 98.75 276 TYR A C 1
ATOM 2107 O O . TYR A 1 276 ? -12.646 8.402 13.432 1.00 98.75 276 TYR A O 1
ATOM 2115 N N . ASN A 1 277 ? -11.743 7.911 11.442 1.00 98.56 277 ASN A N 1
ATOM 2116 C CA . ASN A 1 277 ? -11.716 6.467 11.716 1.00 98.56 277 ASN A CA 1
ATOM 2117 C C . ASN A 1 277 ? -10.811 6.124 12.903 1.00 98.56 277 ASN A C 1
ATOM 2119 O O . ASN A 1 277 ? -11.194 5.338 13.770 1.00 98.56 277 ASN A O 1
ATOM 2123 N N . THR A 1 278 ? -9.635 6.751 12.974 1.00 98.50 278 THR A N 1
ATOM 2124 C CA . THR A 1 278 ? -8.681 6.534 14.069 1.00 98.50 278 THR A CA 1
ATOM 2125 C C . THR A 1 278 ? -9.253 7.031 15.398 1.00 98.50 278 THR A C 1
ATOM 2127 O O . THR A 1 278 ? -9.179 6.313 16.391 1.00 98.50 278 THR A O 1
ATOM 2130 N N . LEU A 1 279 ? -9.892 8.207 15.435 1.00 98.69 279 LEU A N 1
ATOM 2131 C CA . LEU A 1 279 ? -10.615 8.696 16.616 1.00 98.69 279 LEU A CA 1
ATOM 2132 C C . LEU A 1 279 ? -11.742 7.744 17.014 1.00 98.69 279 LEU A C 1
ATOM 2134 O O . LEU A 1 279 ? -11.848 7.392 18.186 1.00 98.69 279 LEU A O 1
ATOM 2138 N N . GLY A 1 280 ? -12.540 7.289 16.044 1.00 98.44 280 GLY A N 1
ATOM 2139 C CA . GLY A 1 280 ? -13.583 6.287 16.250 1.00 98.44 280 GLY A CA 1
ATOM 2140 C C . GLY A 1 280 ? -13.040 5.049 16.962 1.00 98.44 280 GLY A C 1
ATOM 2141 O O . GLY A 1 280 ? -13.565 4.644 18.000 1.00 98.44 280 GLY A O 1
ATOM 2142 N N . PHE A 1 281 ? -11.914 4.529 16.472 1.00 97.69 281 PHE A N 1
ATOM 2143 C CA . PHE A 1 281 ? -11.217 3.400 17.077 1.00 97.69 281 PHE A CA 1
ATOM 2144 C C . PHE A 1 281 ? -10.722 3.721 18.495 1.00 97.69 281 PHE A C 1
ATOM 2146 O O . PHE A 1 281 ? -10.955 2.941 19.417 1.00 97.69 281 PHE A O 1
ATOM 2153 N N . CYS A 1 282 ? -10.098 4.882 18.712 1.00 98.25 282 CYS A N 1
ATOM 2154 C CA . CYS A 1 282 ? -9.587 5.278 20.026 1.00 98.25 282 CYS A CA 1
ATOM 2155 C C . CYS A 1 282 ? -10.698 5.408 21.083 1.00 98.25 282 CYS A C 1
ATOM 2157 O O . CYS A 1 282 ? -10.522 4.979 22.229 1.00 98.25 282 CYS A O 1
ATOM 2159 N N . TYR A 1 283 ? -11.847 5.980 20.715 1.00 98.31 283 TYR A N 1
ATOM 2160 C CA . TYR A 1 283 ? -13.004 6.079 21.606 1.00 98.31 283 TYR A CA 1
ATOM 2161 C C . TYR A 1 283 ? -13.633 4.711 21.877 1.00 98.31 283 TYR A C 1
ATOM 2163 O O . TYR A 1 283 ? -13.974 4.427 23.026 1.00 98.31 283 TYR A O 1
ATOM 2171 N N . ALA A 1 284 ? -13.708 3.832 20.872 1.00 96.69 284 ALA A N 1
ATOM 2172 C CA . ALA A 1 284 ? -14.188 2.465 21.059 1.00 96.69 284 ALA A CA 1
ATOM 2173 C C . ALA A 1 284 ? -13.301 1.699 22.058 1.00 96.69 284 ALA A C 1
ATOM 2175 O O . ALA A 1 284 ? -13.812 1.138 23.023 1.00 96.69 284 ALA A O 1
ATOM 2176 N N . GLN A 1 285 ? -11.972 1.785 21.914 1.00 95.62 285 GLN A N 1
ATOM 2177 C CA . GLN A 1 285 ? -11.010 1.211 22.872 1.00 95.62 285 GLN A CA 1
ATOM 2178 C C . GLN A 1 285 ? -11.094 1.840 24.276 1.00 95.62 285 GLN A C 1
ATOM 2180 O O . GLN A 1 285 ? -10.624 1.261 25.251 1.00 95.62 285 GLN A O 1
ATOM 2185 N N . SER A 1 286 ? -11.702 3.023 24.402 1.00 95.75 286 SER A N 1
ATOM 2186 C CA . SER A 1 286 ? -11.927 3.711 25.680 1.00 95.75 286 SER A CA 1
ATOM 2187 C C . SER A 1 286 ? -13.302 3.442 26.295 1.00 95.75 286 SER A C 1
ATOM 2189 O O . SER A 1 286 ? -13.686 4.166 27.215 1.00 95.75 286 SER A O 1
ATOM 2191 N N . ASN A 1 287 ? -14.063 2.467 25.781 1.00 94.81 287 ASN A N 1
ATOM 2192 C CA . ASN A 1 287 ? -15.453 2.198 26.167 1.00 94.81 287 ASN A CA 1
ATOM 2193 C C . ASN A 1 287 ? -16.362 3.441 26.065 1.00 94.81 287 ASN A C 1
ATOM 2195 O O . ASN A 1 287 ? -17.224 3.674 26.913 1.00 94.81 287 ASN A O 1
ATOM 2199 N N . GLN A 1 288 ? -16.159 4.250 25.021 1.00 96.31 288 GLN A N 1
ATOM 2200 C CA . GLN A 1 288 ? -16.960 5.434 24.691 1.00 96.31 288 GLN A CA 1
ATOM 2201 C C . GLN A 1 288 ? -17.672 5.223 23.340 1.00 96.31 288 GLN A C 1
ATOM 2203 O O . GLN A 1 288 ? -17.283 5.804 22.322 1.00 96.31 288 GLN A O 1
ATOM 2208 N N . PRO A 1 289 ? -18.696 4.344 23.280 1.00 95.62 289 PRO A N 1
ATOM 2209 C CA . PRO A 1 289 ? -19.290 3.905 22.015 1.00 95.62 289 PRO A CA 1
ATOM 2210 C C . PRO A 1 289 ? -20.042 5.021 21.276 1.00 95.62 289 PRO A C 1
ATOM 2212 O O . PRO A 1 289 ? -20.107 5.008 20.047 1.00 95.62 289 PRO A O 1
ATOM 2215 N N . LYS A 1 290 ? -20.575 6.022 21.991 1.00 95.88 290 LYS A N 1
ATOM 2216 C CA . LYS A 1 290 ? -21.280 7.160 21.374 1.00 95.88 290 LYS A CA 1
ATOM 2217 C C . LYS A 1 290 ? -20.312 8.081 20.633 1.00 95.88 290 LYS A C 1
ATOM 2219 O O . LYS A 1 290 ? -20.585 8.491 19.508 1.00 95.88 290 LYS A O 1
ATOM 2224 N N . GLU A 1 291 ? -19.177 8.380 21.249 1.00 98.00 291 GLU A N 1
ATOM 2225 C CA . GLU A 1 291 ? -18.101 9.185 20.683 1.00 98.00 291 GLU A CA 1
ATOM 2226 C C . GLU A 1 291 ? -17.429 8.446 19.521 1.00 98.00 291 GLU A C 1
ATOM 2228 O O . GLU A 1 291 ? -17.150 9.048 18.481 1.00 98.00 291 GLU A O 1
ATOM 2233 N N . ALA A 1 292 ? -17.238 7.129 19.657 1.00 98.31 292 ALA A N 1
ATOM 2234 C CA . ALA A 1 292 ? -16.747 6.278 18.578 1.00 98.31 292 ALA A CA 1
ATOM 2235 C C . ALA A 1 292 ? -17.663 6.355 17.350 1.00 98.31 292 ALA A C 1
ATOM 2237 O O . ALA A 1 292 ? -17.228 6.700 16.250 1.00 98.31 292 ALA A O 1
ATOM 2238 N N . MET A 1 293 ? -18.958 6.115 17.567 1.00 97.94 293 MET A N 1
ATOM 2239 C CA . MET A 1 293 ? -19.989 6.168 16.536 1.00 97.94 293 MET A CA 1
ATOM 2240 C C . MET A 1 293 ? -20.057 7.533 15.855 1.00 97.94 293 MET A C 1
ATOM 2242 O O . MET A 1 293 ? -20.122 7.591 14.630 1.00 97.94 293 MET A O 1
ATOM 2246 N N . LEU A 1 294 ? -20.009 8.629 16.619 1.00 98.31 294 LEU A N 1
ATOM 2247 C CA . LEU A 1 294 ? -20.036 9.977 16.055 1.00 98.31 294 LEU A CA 1
ATOM 2248 C C . LEU A 1 294 ? -18.876 10.203 15.078 1.00 98.31 294 LEU A C 1
ATOM 2250 O O . LEU A 1 294 ? -19.075 10.810 14.029 1.00 98.31 294 LEU A O 1
ATOM 2254 N N . ASN A 1 295 ? -17.674 9.720 15.396 1.00 98.69 295 ASN A N 1
ATOM 2255 C CA . ASN A 1 295 ? -16.523 9.890 14.513 1.00 98.69 295 ASN A CA 1
ATOM 2256 C C . ASN A 1 295 ? -16.611 9.010 13.260 1.00 98.69 295 ASN A C 1
ATOM 2258 O O . ASN A 1 295 ? -16.343 9.509 12.171 1.00 98.69 295 ASN A O 1
ATOM 2262 N N . TYR A 1 296 ? -17.084 7.767 13.361 1.00 98.62 296 TYR A N 1
ATOM 2263 C CA . TYR A 1 296 ? -17.340 6.963 12.160 1.00 98.62 296 TYR A CA 1
ATOM 2264 C C . TYR A 1 296 ? -18.457 7.553 11.281 1.00 98.62 296 TYR A C 1
ATOM 2266 O O . TYR A 1 296 ? -18.338 7.556 10.058 1.00 98.62 296 TYR A O 1
ATOM 2274 N N . LEU A 1 297 ? -19.501 8.141 11.877 1.00 98.50 297 LEU A N 1
ATOM 2275 C CA . LEU A 1 297 ? -20.544 8.854 11.131 1.00 98.50 297 LEU A CA 1
ATOM 2276 C C . LEU A 1 297 ? -20.016 10.095 10.406 1.00 98.50 297 LEU A C 1
ATOM 2278 O O . LEU A 1 297 ? -20.479 10.393 9.309 1.00 98.50 297 LEU A O 1
ATOM 2282 N N . LYS A 1 298 ? -19.034 10.815 10.966 1.00 98.50 298 LYS A N 1
ATOM 2283 C CA . LYS A 1 298 ? -18.379 11.913 10.233 1.00 98.50 298 LYS A CA 1
ATOM 2284 C C . LYS A 1 298 ? -17.750 11.409 8.936 1.00 98.50 298 LYS A C 1
ATOM 2286 O O . LYS A 1 298 ? -17.828 12.109 7.936 1.00 98.50 298 LYS A O 1
ATOM 2291 N N . VAL A 1 299 ? -17.167 10.210 8.929 1.00 98.56 299 VAL A N 1
ATOM 2292 C CA . VAL A 1 299 ? -16.598 9.619 7.708 1.00 98.56 299 VAL A CA 1
ATOM 2293 C C . VAL A 1 299 ? -17.687 9.263 6.701 1.00 98.56 299 VAL A C 1
ATOM 2295 O O . VAL A 1 299 ? -17.599 9.693 5.556 1.00 98.56 299 VAL A O 1
ATOM 2298 N N . ASP A 1 300 ? -18.722 8.545 7.139 1.00 98.31 300 ASP A N 1
ATOM 2299 C CA . ASP A 1 300 ? -19.875 8.155 6.310 1.00 98.31 300 ASP A CA 1
ATOM 2300 C C . ASP A 1 300 ? -20.575 9.366 5.665 1.00 98.31 300 ASP A C 1
ATOM 2302 O O . ASP A 1 300 ? -20.890 9.361 4.478 1.00 98.31 300 ASP A O 1
ATOM 2306 N N . VAL A 1 301 ? -20.757 10.452 6.423 1.00 97.88 301 VAL A N 1
ATOM 2307 C CA . VAL A 1 301 ? -21.513 11.627 5.964 1.00 97.88 301 VAL A CA 1
ATOM 2308 C C . VAL A 1 301 ? -20.651 12.635 5.203 1.00 97.88 301 VAL A C 1
ATOM 2310 O O . VAL A 1 301 ? -21.094 13.163 4.183 1.00 97.88 301 VAL A O 1
ATOM 2313 N N . LEU A 1 302 ? -19.449 12.950 5.695 1.00 97.94 302 LEU A N 1
ATOM 2314 C CA . LEU A 1 302 ? -18.629 14.042 5.149 1.00 97.94 302 LEU A CA 1
ATOM 2315 C C . LEU A 1 302 ? -17.624 13.564 4.100 1.00 97.94 302 LEU A C 1
ATOM 2317 O O . LEU A 1 302 ? -17.252 14.335 3.216 1.00 97.94 302 LEU A O 1
ATOM 2321 N N . TYR A 1 303 ? -17.189 12.304 4.180 1.00 97.88 303 TYR A N 1
ATOM 2322 C CA . TYR A 1 303 ? -16.143 11.759 3.314 1.00 97.88 303 TYR A CA 1
ATOM 2323 C C . TYR A 1 303 ? -16.519 10.425 2.632 1.00 97.88 303 TYR A C 1
ATOM 2325 O O . TYR A 1 303 ? -15.652 9.553 2.498 1.00 97.88 303 TYR A O 1
ATOM 2333 N N . PRO A 1 304 ? -17.761 10.238 2.127 1.00 97.31 304 PRO A N 1
ATOM 2334 C CA . PRO A 1 304 ? -18.170 8.982 1.489 1.00 97.31 304 PRO A CA 1
ATOM 2335 C C . PRO A 1 304 ? -17.394 8.678 0.198 1.00 97.31 304 PRO A C 1
ATOM 2337 O O . PRO A 1 304 ? -17.343 7.532 -0.255 1.00 97.31 304 PRO A O 1
ATOM 2340 N N . HIS A 1 305 ? -16.778 9.700 -0.407 1.00 96.62 305 HIS A N 1
ATOM 2341 C CA . HIS A 1 305 ? -15.934 9.601 -1.599 1.00 96.62 305 HIS A CA 1
ATOM 2342 C C . HIS A 1 305 ? -14.511 9.116 -1.312 1.00 96.62 305 HIS A C 1
ATOM 2344 O O . HIS A 1 305 ? -13.737 9.000 -2.256 1.00 96.62 305 HIS A O 1
ATOM 2350 N N . VAL A 1 306 ? -14.151 8.833 -0.054 1.00 97.56 306 VAL A N 1
ATOM 2351 C CA . VAL A 1 306 ? -12.875 8.205 0.324 1.00 97.56 306 VAL A CA 1
ATOM 2352 C C . VAL A 1 306 ? -13.131 6.711 0.573 1.00 97.56 306 VAL A C 1
ATOM 2354 O O . VAL A 1 306 ? -13.413 6.322 1.708 1.00 97.56 306 VAL A O 1
ATOM 2357 N N . PRO A 1 307 ? -13.050 5.837 -0.453 1.00 95.25 307 PRO A N 1
ATOM 2358 C CA . PRO A 1 307 ? -13.694 4.520 -0.420 1.00 95.25 307 PRO A CA 1
ATOM 2359 C C . PRO A 1 307 ? -13.180 3.613 0.698 1.00 95.25 307 PRO A C 1
ATOM 2361 O O . PRO A 1 307 ? -13.961 2.975 1.395 1.00 95.25 307 PRO A O 1
ATOM 2364 N N . GLN A 1 308 ? -11.860 3.587 0.904 1.00 92.81 308 GLN A N 1
ATOM 2365 C CA . GLN A 1 308 ? -11.234 2.739 1.917 1.00 92.81 308 GLN A CA 1
ATOM 2366 C C . GLN A 1 308 ? -11.626 3.157 3.342 1.00 92.81 308 GLN A C 1
ATOM 2368 O O . GLN A 1 308 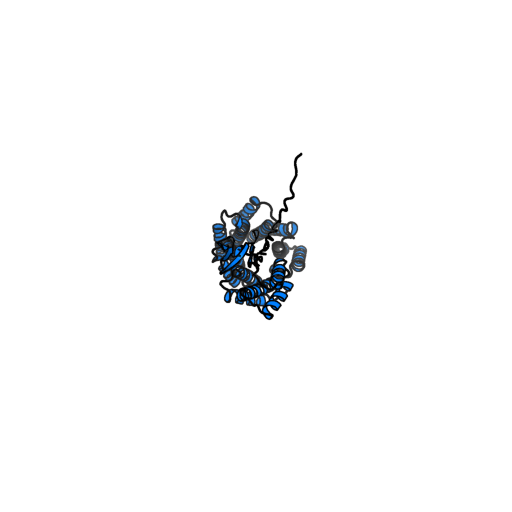? -11.961 2.300 4.160 1.00 92.81 308 GLN A O 1
ATOM 2373 N N . ALA A 1 309 ? -11.611 4.463 3.625 1.00 97.12 309 ALA A N 1
ATOM 2374 C CA . ALA A 1 309 ? -11.982 4.991 4.935 1.00 97.12 309 ALA A CA 1
ATOM 2375 C C . ALA A 1 309 ? -13.489 4.840 5.182 1.00 97.12 309 ALA A C 1
ATOM 2377 O O . ALA A 1 309 ? -13.904 4.459 6.274 1.00 97.12 309 ALA A O 1
ATOM 2378 N N . HIS A 1 310 ? -14.308 5.064 4.158 1.00 98.50 310 HIS A N 1
ATOM 2379 C CA . HIS A 1 310 ? -15.749 4.886 4.248 1.00 98.50 310 HIS A CA 1
ATOM 2380 C C . HIS A 1 310 ? -16.139 3.417 4.491 1.00 98.50 310 HIS A C 1
ATOM 2382 O O . HIS A 1 310 ? -16.956 3.137 5.367 1.00 98.50 310 HIS A O 1
ATOM 2388 N N . ALA A 1 311 ? -15.504 2.463 3.802 1.00 97.75 311 ALA A N 1
ATOM 2389 C CA . ALA A 1 311 ? -15.718 1.035 4.044 1.00 97.75 311 ALA A CA 1
ATOM 2390 C C . ALA A 1 311 ? -15.384 0.628 5.492 1.00 97.75 311 ALA A C 1
ATOM 2392 O O . ALA A 1 311 ? -16.148 -0.099 6.128 1.00 97.75 311 ALA A O 1
ATOM 2393 N N . GLU A 1 312 ? -14.270 1.128 6.034 1.00 97.44 312 GLU A N 1
ATOM 2394 C CA . GLU A 1 312 ? -13.895 0.921 7.437 1.00 97.44 312 GLU A CA 1
ATOM 2395 C C . GLU A 1 312 ? -14.922 1.527 8.404 1.00 97.44 312 GLU A C 1
ATOM 2397 O O . GLU A 1 312 ? -15.319 0.875 9.373 1.00 97.44 312 GLU A O 1
ATOM 2402 N N . ALA A 1 313 ? -15.377 2.754 8.146 1.00 98.62 313 ALA A N 1
ATOM 2403 C CA . ALA A 1 313 ? -16.358 3.429 8.987 1.00 98.62 313 ALA A CA 1
ATOM 2404 C C . ALA A 1 313 ? -17.677 2.652 9.044 1.00 98.62 313 ALA A C 1
ATOM 2406 O O . ALA A 1 313 ? -18.176 2.361 10.132 1.00 98.62 313 ALA A O 1
ATOM 2407 N N . LEU A 1 314 ? -18.203 2.244 7.883 1.00 98.62 314 LEU A N 1
ATOM 2408 C CA . LEU A 1 314 ? -19.420 1.439 7.788 1.00 98.62 314 LEU A CA 1
ATOM 2409 C C . LEU A 1 314 ? -19.286 0.123 8.558 1.00 98.62 314 LEU A C 1
ATOM 2411 O O . LEU A 1 314 ? -20.192 -0.232 9.308 1.00 98.62 314 LEU A O 1
ATOM 2415 N N . TYR A 1 315 ? -18.155 -0.576 8.424 1.00 98.25 315 TYR A N 1
ATOM 2416 C CA . TYR A 1 315 ? -17.896 -1.813 9.164 1.00 98.25 315 TYR A CA 1
ATOM 2417 C C . TYR A 1 315 ? -17.972 -1.611 10.680 1.00 98.25 315 TYR A C 1
ATOM 2419 O O . TYR A 1 315 ? -18.676 -2.353 11.365 1.00 98.25 315 TYR A O 1
ATOM 2427 N N . ASN A 1 316 ? -17.296 -0.588 11.207 1.00 98.19 316 ASN A N 1
ATOM 2428 C CA . ASN A 1 316 ? -17.306 -0.323 12.646 1.00 98.19 316 ASN A CA 1
ATOM 2429 C C . ASN A 1 316 ? -18.688 0.148 13.134 1.00 98.19 316 ASN A C 1
ATOM 2431 O O . ASN A 1 316 ? -19.124 -0.232 14.223 1.00 98.19 316 ASN A O 1
ATOM 2435 N N . LEU A 1 317 ? -19.426 0.904 12.311 1.00 98.50 317 LEU A N 1
ATOM 2436 C CA . LEU A 1 317 ? -20.802 1.307 12.611 1.00 98.50 317 LEU A CA 1
ATOM 2437 C C . LEU A 1 317 ? -21.746 0.107 12.755 1.00 98.50 317 LEU A C 1
ATOM 2439 O O . LEU A 1 317 ? -22.621 0.148 13.617 1.00 98.50 317 LEU A O 1
ATOM 2443 N N . VAL A 1 318 ? -21.571 -0.972 11.978 1.00 98.00 318 VAL A N 1
ATOM 2444 C CA . VAL A 1 318 ? -22.411 -2.182 12.098 1.00 98.00 318 VAL A CA 1
ATOM 2445 C C . VAL A 1 318 ? -22.420 -2.707 13.533 1.00 98.00 318 VAL A C 1
ATOM 2447 O O . VAL A 1 318 ? -23.505 -2.952 14.067 1.00 98.00 318 VAL A O 1
ATOM 2450 N N . GLY A 1 319 ? -21.241 -2.849 14.149 1.00 95.25 319 GLY A N 1
ATOM 2451 C CA . GLY A 1 319 ? -21.097 -3.342 15.521 1.00 95.25 319 GLY A CA 1
ATOM 2452 C C . GLY A 1 319 ? -21.608 -2.346 16.564 1.00 95.25 319 GLY A C 1
ATOM 2453 O O . GLY A 1 319 ? -22.408 -2.711 17.423 1.00 95.25 319 GLY A O 1
ATOM 2454 N N . LEU A 1 320 ? -21.235 -1.069 16.439 1.00 96.50 320 LEU A N 1
ATOM 2455 C CA . LEU A 1 320 ? -21.645 -0.025 17.389 1.00 96.50 320 LEU A CA 1
ATOM 2456 C C . LEU A 1 320 ? -23.167 0.188 17.413 1.00 96.50 320 LEU A C 1
ATOM 2458 O O . LEU A 1 320 ? -23.758 0.390 18.473 1.00 96.50 320 LEU A O 1
ATOM 2462 N N . TRP A 1 321 ? -23.838 0.106 16.261 1.00 97.38 321 TRP A N 1
ATOM 2463 C CA . TRP A 1 321 ? -25.299 0.181 16.213 1.00 97.38 321 TRP A CA 1
ATOM 2464 C C . TRP A 1 321 ? -25.977 -1.023 16.875 1.00 97.38 321 TRP A C 1
ATOM 2466 O O . TRP A 1 321 ? -27.053 -0.855 17.449 1.00 97.38 321 TRP A O 1
ATOM 2476 N N . GLN A 1 322 ? -25.377 -2.216 16.814 1.00 95.00 322 GLN A N 1
ATOM 2477 C CA . GLN A 1 322 ? -25.901 -3.405 17.500 1.00 95.00 322 GLN A CA 1
ATOM 2478 C C . GLN A 1 322 ? -25.774 -3.274 19.013 1.00 95.00 322 GLN A C 1
ATOM 2480 O O . GLN A 1 322 ? -26.752 -3.513 19.712 1.00 95.00 322 GLN A O 1
ATOM 2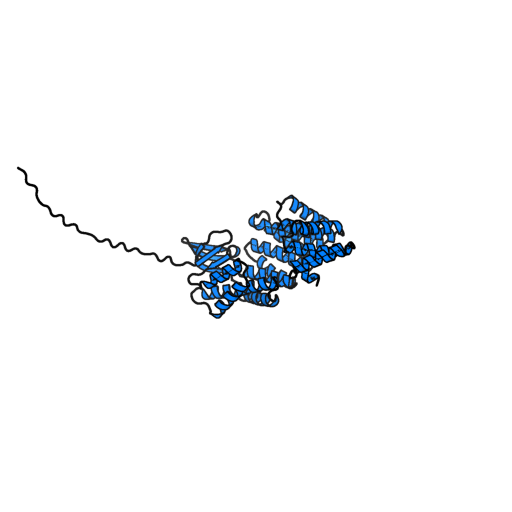485 N N . GLU A 1 323 ? -24.617 -2.824 19.502 1.00 93.81 323 GLU A N 1
ATOM 2486 C CA . GLU A 1 323 ? -24.376 -2.583 20.931 1.00 93.81 323 GLU A CA 1
ATOM 2487 C C . GLU A 1 323 ? -25.386 -1.591 21.536 1.00 93.81 323 GLU A C 1
ATOM 2489 O O . GLU A 1 323 ? -25.745 -1.684 22.705 1.00 93.81 323 GLU A O 1
ATOM 2494 N N . MET A 1 324 ? -25.892 -0.658 20.725 1.00 92.31 324 MET A N 1
ATOM 2495 C CA . MET A 1 324 ? -26.869 0.357 21.134 1.00 92.31 324 MET A CA 1
ATOM 2496 C C . MET A 1 324 ? -28.336 -0.016 20.842 1.00 92.31 324 MET A C 1
ATOM 2498 O O . MET A 1 324 ? -29.202 0.868 20.834 1.00 92.31 324 MET A O 1
ATOM 2502 N N . ASP A 1 325 ? -28.627 -1.288 20.553 1.00 94.69 325 ASP A N 1
ATOM 2503 C CA . ASP A 1 325 ? -29.961 -1.803 20.207 1.00 94.69 325 ASP A CA 1
ATOM 2504 C C . ASP A 1 325 ? -30.617 -1.084 19.008 1.00 94.69 325 ASP A C 1
ATOM 2506 O O . ASP A 1 325 ? -31.841 -0.953 18.896 1.00 94.69 325 ASP A O 1
ATOM 2510 N N . LYS A 1 326 ? -29.807 -0.598 18.060 1.00 96.12 326 LYS A N 1
ATOM 2511 C CA . LYS A 1 326 ? -30.256 0.079 16.833 1.00 96.12 326 LYS A CA 1
ATOM 2512 C C . LYS A 1 326 ? -30.130 -0.820 15.606 1.00 96.12 326 LYS A C 1
ATOM 2514 O O . LYS A 1 326 ? -29.495 -0.474 14.611 1.00 96.12 326 LYS A O 1
ATOM 2519 N N . SER A 1 327 ? -30.811 -1.964 15.656 1.00 95.31 327 SER A N 1
ATOM 2520 C CA . SER A 1 327 ? -30.734 -3.018 14.629 1.00 95.31 327 SER A CA 1
ATOM 2521 C C . SER A 1 327 ? -30.949 -2.524 13.193 1.00 95.31 327 SER A C 1
ATOM 2523 O O . SER A 1 327 ? -30.241 -2.959 12.290 1.00 95.31 327 SER A O 1
ATOM 2525 N N . ARG A 1 328 ? -31.877 -1.582 12.969 1.00 97.00 328 ARG A N 1
ATOM 2526 C CA . ARG A 1 328 ? -32.128 -1.024 11.630 1.00 97.00 328 ARG A CA 1
ATOM 2527 C C . ARG A 1 328 ? -30.900 -0.304 11.058 1.00 97.00 328 ARG A C 1
ATOM 2529 O O . ARG A 1 328 ? -30.504 -0.603 9.941 1.00 97.00 328 ARG A O 1
ATOM 2536 N N . TYR A 1 329 ? -30.266 0.583 11.829 1.00 97.06 329 TYR A N 1
ATOM 2537 C CA . TYR A 1 329 ? -29.081 1.316 11.362 1.00 97.06 329 TYR A CA 1
ATOM 2538 C C . TYR A 1 329 ? -27.881 0.391 11.141 1.00 97.06 329 TYR A 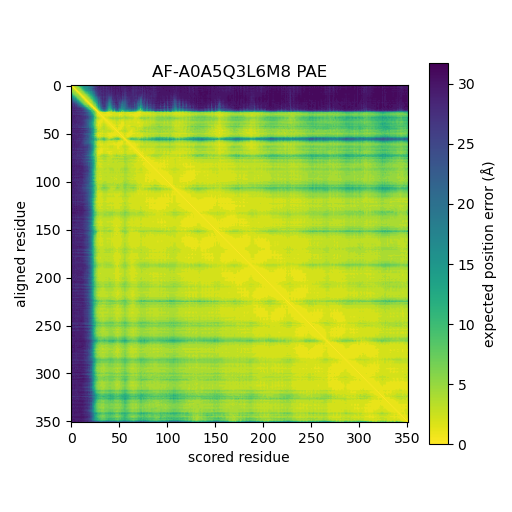C 1
ATOM 2540 O O . TYR A 1 329 ? -27.119 0.588 10.200 1.00 97.06 329 TYR A O 1
ATOM 2548 N N . SER A 1 330 ? -27.750 -0.663 11.953 1.00 97.50 330 SER A N 1
ATOM 2549 C CA . SER A 1 330 ? -26.744 -1.706 11.722 1.00 97.50 330 SER A CA 1
ATOM 2550 C C . SER A 1 330 ? -26.955 -2.414 10.377 1.00 97.50 330 SER A C 1
ATOM 2552 O O . SER A 1 330 ? -26.008 -2.585 9.608 1.00 97.50 330 SER A O 1
ATOM 2554 N N . GLN A 1 331 ? -28.200 -2.788 10.060 1.00 97.62 331 GLN A N 1
ATOM 2555 C CA . GLN A 1 331 ? -28.540 -3.426 8.785 1.00 97.62 331 GLN A CA 1
ATOM 2556 C C . GLN A 1 331 ? -28.304 -2.492 7.595 1.00 97.62 331 GLN A C 1
ATOM 2558 O O . GLN A 1 331 ? -27.731 -2.933 6.600 1.00 97.62 331 GLN A O 1
ATOM 2563 N N . ASP A 1 332 ? -28.671 -1.213 7.712 1.00 97.69 332 ASP A N 1
ATOM 2564 C CA . ASP A 1 332 ? -28.446 -0.211 6.665 1.00 97.69 332 ASP A CA 1
ATOM 2565 C C . ASP A 1 332 ? -26.940 -0.007 6.400 1.00 97.69 332 ASP A C 1
ATOM 2567 O O . ASP A 1 332 ? -26.503 -0.039 5.248 1.00 97.69 332 ASP A O 1
ATOM 2571 N N . ALA A 1 333 ? -26.121 0.107 7.455 1.00 98.06 333 ALA A N 1
ATOM 2572 C CA . ALA A 1 333 ? -24.665 0.213 7.332 1.00 98.06 333 ALA A CA 1
ATOM 2573 C C . ALA A 1 333 ? -24.050 -1.039 6.681 1.00 98.06 333 ALA A C 1
ATOM 2575 O O . ALA A 1 333 ? -23.239 -0.925 5.758 1.00 98.06 333 ALA A O 1
ATOM 2576 N N . LYS A 1 334 ? -24.485 -2.242 7.094 1.00 98.19 334 LYS A N 1
ATOM 2577 C CA . LYS A 1 334 ? -24.040 -3.509 6.489 1.00 98.19 334 LYS A CA 1
ATOM 2578 C C . LYS A 1 334 ? -24.428 -3.581 5.012 1.00 98.19 334 LYS A C 1
ATOM 2580 O O . LYS A 1 334 ? -23.604 -3.968 4.186 1.00 98.19 334 LYS A O 1
ATOM 2585 N N . ALA A 1 335 ? -25.658 -3.202 4.665 1.00 97.88 335 ALA A N 1
ATOM 2586 C CA . ALA A 1 335 ? -26.137 -3.202 3.287 1.00 97.88 335 ALA A CA 1
ATOM 2587 C C . ALA A 1 335 ? -25.341 -2.224 2.410 1.00 97.88 335 ALA A C 1
ATOM 2589 O O . ALA A 1 335 ? -24.938 -2.588 1.306 1.00 97.88 335 ALA A O 1
ATOM 2590 N N . SER A 1 336 ? -25.054 -1.016 2.906 1.00 97.69 336 SER A N 1
ATOM 2591 C CA . SER A 1 336 ? -24.198 -0.047 2.214 1.00 97.69 336 SER A CA 1
ATOM 2592 C C . SER A 1 336 ? -22.781 -0.575 2.008 1.00 97.69 336 SER A C 1
ATOM 2594 O O . SER A 1 336 ? -22.279 -0.503 0.887 1.00 97.69 336 SER A O 1
ATOM 2596 N N . LEU A 1 337 ? -22.172 -1.175 3.038 1.00 97.75 337 LEU A N 1
ATOM 2597 C CA . LEU A 1 337 ? -20.833 -1.759 2.943 1.00 97.75 337 LEU A CA 1
ATOM 2598 C C . LEU A 1 337 ? -20.770 -2.855 1.875 1.00 97.75 337 LEU A C 1
ATOM 2600 O O . LEU A 1 337 ? -19.885 -2.835 1.026 1.00 97.75 337 LEU A O 1
ATOM 2604 N N . MET A 1 338 ? -21.731 -3.780 1.878 1.00 96.56 338 MET A N 1
ATOM 2605 C CA . MET A 1 338 ? -21.771 -4.882 0.912 1.00 96.56 338 MET A CA 1
ATOM 2606 C C . MET A 1 338 ? -22.042 -4.393 -0.512 1.00 96.56 338 MET A C 1
ATOM 2608 O O . MET A 1 338 ? -21.428 -4.877 -1.459 1.00 96.56 338 MET A O 1
ATOM 2612 N N . ARG A 1 339 ? -22.941 -3.415 -0.670 1.00 96.31 339 ARG A N 1
ATOM 2613 C CA . ARG A 1 339 ? -23.325 -2.869 -1.976 1.00 96.31 339 ARG A CA 1
ATOM 2614 C C . ARG A 1 339 ? -22.212 -2.047 -2.621 1.00 96.31 339 ARG A C 1
ATOM 2616 O O . ARG A 1 339 ? -22.041 -2.122 -3.831 1.00 96.31 339 ARG A O 1
ATOM 2623 N N . LEU A 1 340 ? -21.514 -1.223 -1.840 1.00 94.88 340 LEU A N 1
ATOM 2624 C CA . LEU A 1 340 ? -20.495 -0.304 -2.354 1.00 94.88 340 LEU A CA 1
ATOM 2625 C C . LEU A 1 340 ? -19.098 -0.927 -2.367 1.00 94.88 340 LEU A C 1
ATOM 2627 O O . LEU A 1 340 ? -18.302 -0.623 -3.250 1.00 94.88 340 LEU A O 1
ATOM 2631 N N . TYR A 1 341 ? -18.798 -1.790 -1.395 1.00 93.94 341 TYR A N 1
ATOM 2632 C CA . TYR A 1 341 ? -17.442 -2.254 -1.107 1.00 93.94 341 TYR A CA 1
ATOM 2633 C C . TYR A 1 341 ? -17.392 -3.761 -0.826 1.00 93.94 341 TYR A C 1
ATOM 2635 O O . TYR A 1 341 ? -16.606 -4.202 0.014 1.00 93.94 341 TYR A O 1
ATOM 2643 N N . GLY A 1 342 ? -18.207 -4.564 -1.519 1.00 90.06 342 GLY A N 1
ATOM 2644 C CA . GLY A 1 342 ? -18.329 -6.013 -1.291 1.00 90.06 342 GLY A CA 1
ATOM 2645 C C . GLY A 1 342 ? -17.012 -6.800 -1.354 1.00 90.06 342 GLY A C 1
ATOM 2646 O O . GLY A 1 342 ? -16.868 -7.796 -0.650 1.00 90.06 342 GLY A O 1
ATOM 2647 N N . ASN A 1 343 ? -16.025 -6.313 -2.113 1.00 83.69 343 ASN A N 1
ATOM 2648 C CA . ASN A 1 343 ? -14.700 -6.936 -2.232 1.00 83.69 343 ASN A CA 1
ATOM 2649 C C . ASN A 1 343 ? -13.676 -6.416 -1.206 1.00 83.69 343 ASN A C 1
ATOM 2651 O O . ASN A 1 343 ? -12.567 -6.943 -1.121 1.00 83.69 343 ASN A O 1
ATOM 2655 N N . SER A 1 344 ? -14.029 -5.400 -0.411 1.00 87.56 344 SER A N 1
ATOM 2656 C CA . SER A 1 344 ? -13.128 -4.823 0.589 1.00 87.56 344 SER A CA 1
ATOM 2657 C C . SER A 1 344 ? -12.815 -5.815 1.719 1.00 87.56 344 SER A C 1
ATOM 2659 O O . SER A 1 344 ? -13.659 -6.650 2.065 1.00 87.56 344 SER A O 1
ATOM 2661 N N . PRO A 1 345 ? -11.644 -5.699 2.377 1.00 83.88 345 PRO A N 1
ATOM 2662 C CA . PRO A 1 345 ? -11.333 -6.510 3.557 1.00 83.88 345 PRO A CA 1
ATOM 2663 C C . PRO A 1 345 ? -12.365 -6.327 4.681 1.00 83.88 345 PRO A C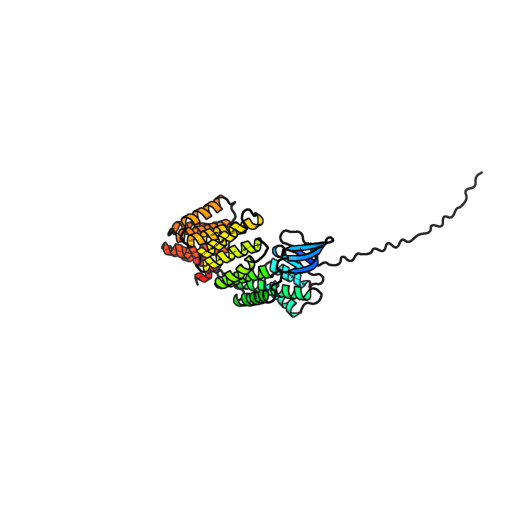 1
ATOM 2665 O O . PRO A 1 345 ? -12.609 -7.246 5.455 1.00 83.88 345 PRO A O 1
ATOM 2668 N N . TRP A 1 346 ? -13.010 -5.162 4.751 1.00 92.38 346 TRP A N 1
ATOM 2669 C CA . TRP A 1 346 ? -14.045 -4.851 5.734 1.00 92.38 346 TRP A CA 1
ATOM 2670 C C . TRP A 1 346 ? -15.358 -5.589 5.471 1.00 92.38 346 TRP A C 1
ATOM 2672 O O . TRP A 1 346 ? -15.955 -6.121 6.403 1.00 92.38 346 TRP A O 1
ATOM 2682 N N . ALA A 1 347 ? -15.785 -5.682 4.209 1.00 92.12 347 ALA A N 1
ATOM 2683 C CA . ALA A 1 347 ? -16.953 -6.476 3.840 1.00 92.12 347 ALA A CA 1
ATOM 2684 C C . ALA A 1 347 ? -16.724 -7.968 4.123 1.00 92.12 347 ALA A C 1
ATOM 2686 O O . ALA A 1 347 ? -17.584 -8.614 4.719 1.00 92.12 347 ALA A O 1
ATOM 2687 N N . LYS A 1 348 ? -15.535 -8.492 3.796 1.00 88.12 348 LYS A N 1
ATOM 2688 C CA . LYS A 1 348 ? -15.165 -9.897 4.047 1.00 88.12 348 LYS A CA 1
ATOM 2689 C C . LYS A 1 348 ? -15.225 -10.292 5.529 1.00 88.12 348 LYS A C 1
ATOM 2691 O O . LYS A 1 348 ? -15.522 -11.437 5.825 1.00 88.12 348 LYS A O 1
ATOM 2696 N N . LYS A 1 349 ? -15.005 -9.357 6.464 1.00 88.56 349 LYS A N 1
ATOM 2697 C CA . LYS A 1 349 ? -15.132 -9.605 7.917 1.00 88.56 349 LYS A CA 1
ATOM 2698 C C . LYS A 1 349 ? -16.580 -9.808 8.401 1.00 88.56 349 LYS A C 1
ATOM 2700 O O . LYS A 1 349 ? -16.769 -10.204 9.546 1.00 88.56 349 LYS A O 1
ATOM 2705 N N . LEU A 1 350 ? -17.593 -9.491 7.585 1.00 89.38 350 LEU A N 1
ATOM 2706 C CA . LEU A 1 350 ? -19.022 -9.612 7.936 1.00 89.38 350 LEU A CA 1
ATOM 2707 C C . LEU A 1 350 ? -19.778 -10.694 7.144 1.00 89.38 350 LEU A C 1
ATOM 2709 O O . LEU A 1 350 ? -21.009 -10.799 7.294 1.00 89.38 350 LEU A O 1
ATOM 2713 N N . GLN A 1 351 ? -19.072 -11.400 6.260 1.00 81.75 351 GLN A N 1
ATOM 2714 C CA . GLN A 1 351 ? -19.534 -12.612 5.581 1.00 81.75 351 GLN A CA 1
ATOM 2715 C C . GLN A 1 351 ? -19.238 -13.807 6.480 1.00 81.75 351 GLN A C 1
ATOM 2717 O O . GLN A 1 351 ? -20.142 -14.663 6.590 1.00 81.75 351 GLN A O 1
#

Foldseek 3Di:
DDDDDDDDDDDDDDPPPPPPPPPPPQQFKWFDFDVDDIFGAHFDDFFQQWTWGQGDNGIDTHGLNGTLDIDHPPWDPLLVVLSVCVVVLVLVSNLVSLVVDLVVADDDPCRVVSNLSSLLSNLVSQLSCCLVVNHPLVVSLVSLVVSCVVPVTGSCNLVSLQSNLVSCVLVVVLVSSLVSLVVQCPHPDLLSNLVSLLSNLVSCVSVLNLVVSLVSLVVSCVSCPPPPVCVVSVLSSLLSNLLSCLSVVVLVVSLVSLVVSVVPDDDDLQSLLSSLQSQLSSCVSVVNLVSSLVSLVCCCPVRVVNPLSVLSSLLSNLVSCVVVVNNVSNVVSLVCSCVRPVSDPSNVVVD

Secondary structure (DSSP, 8-state):
----------------------------EEEEETTEEEEEEEEEEE-SSEEEEEETTEEEEEEGGGEEEEE-TT--HHHHHHHHHHHTT-HHHHHHHHHHHHHH---STTHHHHHHHHHHHHHHHHHHHHHTTSS-HHHHHHHHHHHHHH-TT-TTHHHHHHHHHHHHHHTT-HHHHHHHHHHHHT-SSHHHHHHHHHHHHHHHHHTT-HHHHHHHHHHHHHHHTT-GGGHHHHHHHHHHHHHHHHHTT-HHHHHHHHHHHHHTS---HHHHHHHHHHHHHHHHHTT-HHHHHHHHHHHHHH-TTSHHHHHHHHHHHHHHHHHTT-HHHHHHHHHHHHHHHTTSHHHHTT-

Sequence (351 aa):
MLTLSWQRLTGVFCLMSVSLTTTALFAADTIERENKPTIRGDIVSILREEVGIRAGGGEQKIPSGEITSIRFDGEPAEMNLARSAVESGRYDDALEKFTELQNQGFTGRAEPFLKQDAQFYIAISTAELAMAGARELSEAKTLLDQFVSDHRNSFHVLRAYETLGEVNAAMADYSAAEQAFGELTKSQQEYYKVRGLVAQGQALIQQGKASQAEQKFNDALQQSQGKEDLASLTKSAQLGKAGAMAASGQTKQAIQMVEELLNNSPEDSQLYAKAYNTLGFCYAQSNQPKEAMLNYLKVDVLYPHVPQAHAEALYNLVGLWQEMDKSRYSQDAKASLMRLYGNSPWAKKLQ

Mean predicted aligned error: 7.1 Å

Solvent-accessible surface area (backbone atoms only — not comparable to full-atom val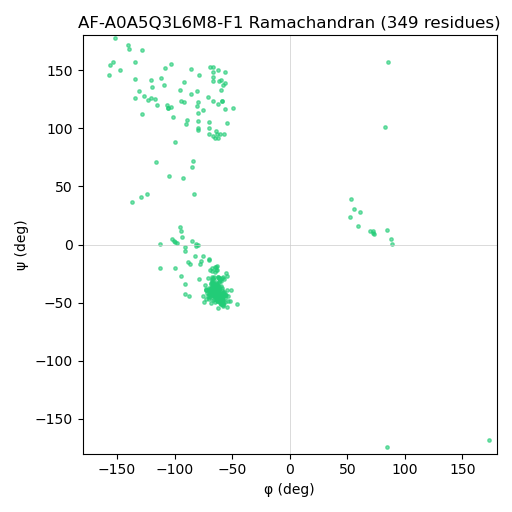ues): 18369 Å² total; per-residue (Å²): 137,89,88,85,83,90,77,88,80,84,81,81,82,78,82,78,80,78,75,80,75,74,73,73,80,73,75,50,21,33,41,37,34,71,100,46,79,69,46,62,24,48,75,76,46,76,30,43,65,31,34,30,30,40,39,98,92,45,79,46,78,41,51,25,91,46,53,76,48,75,49,58,58,88,57,65,72,63,57,59,55,24,52,51,25,46,78,70,67,36,26,70,62,17,31,54,47,30,50,51,48,61,71,74,54,71,70,72,95,54,22,74,56,54,52,52,49,33,53,50,49,38,22,50,24,39,35,55,36,13,67,68,62,80,42,56,54,67,58,19,46,52,44,31,54,49,46,53,66,76,35,67,47,35,44,58,32,56,60,45,30,44,52,41,13,52,48,26,43,75,72,66,38,29,67,59,13,27,55,29,16,48,58,25,49,71,46,90,50,62,68,46,21,36,51,13,24,36,50,26,16,56,25,26,46,80,68,69,38,20,72,61,13,28,50,28,13,51,54,19,39,64,77,32,61,94,37,75,94,37,42,71,58,34,52,51,15,52,49,51,26,26,46,19,32,17,73,67,68,42,22,72,62,19,42,50,54,49,53,52,49,57,74,75,42,81,95,42,68,67,61,50,25,49,43,27,43,40,43,14,50,22,27,44,70,61,78,32,58,68,63,10,45,54,25,19,46,48,19,53,72,76,26,55,87,39,61,72,46,21,36,48,19,28,48,55,41,26,55,52,25,47,78,68,74,33,58,67,62,15,50,52,30,46,50,50,27,44,71,78,34,50,68,38,76,51,32,58,76,76,110

pLDDT: mean 91.49, std 14.53, range [37.22, 98.75]